Protein AF-A0AAN5CZ87-F1 (afdb_monomer)

Foldseek 3Di:
DAFCVPVPVCVVVDDCPPPDDRDDDDDPLCLFPCLVVPCVVPDDPLLQVLLVPDPHRSGSSLCCLAAQVNLQQSLLSVLLVCLCVCNFLNNDRVLSPDGPLGGSLLLQVQLVCVVVPPPLPSVSLVVSCVVSPRPPGDSVNSVVSNVSSCVSLLRSLLSVLVVVLVVLQNVVDQEEEAEDEHPCCVRRPCRVVSNVVNNVPSHDDNRYYDYDYDPPCPVVVVVVVVVVVVVVCVVVVND

Organism: NCBI:txid1317129

Structure (mmCIF, N/CA/C/O backbone):
data_AF-A0AAN5CZ87-F1
#
_entry.id   AF-A0AAN5CZ87-F1
#
loop_
_atom_site.group_PDB
_atom_site.id
_atom_site.type_symbol
_atom_site.label_atom_id
_atom_site.label_alt_id
_atom_site.label_comp_id
_atom_site.label_asym_id
_atom_site.label_entity_id
_atom_site.label_seq_id
_atom_site.pdbx_PDB_ins_code
_atom_site.Cartn_x
_atom_site.Cartn_y
_atom_site.Cartn_z
_atom_site.occupancy
_atom_site.B_iso_or_equiv
_atom_site.auth_seq_id
_atom_site.auth_comp_id
_atom_site.auth_asym_id
_atom_site.auth_atom_id
_atom_site.pdbx_PDB_model_num
ATOM 1 N N . MET A 1 1 ? 15.667 -1.808 -16.590 1.00 84.31 1 MET A N 1
ATOM 2 C CA . MET A 1 1 ? 15.541 -1.911 -18.059 1.00 84.31 1 MET A CA 1
ATOM 3 C C . MET A 1 1 ? 15.674 -3.377 -18.424 1.00 84.31 1 MET A C 1
ATOM 5 O O . MET A 1 1 ? 16.435 -4.073 -17.758 1.00 84.31 1 MET A O 1
ATOM 9 N N . GLU A 1 2 ? 14.863 -3.839 -19.368 1.00 89.69 2 GLU A N 1
ATOM 10 C CA . GLU A 1 2 ? 14.822 -5.226 -19.846 1.00 89.69 2 GLU A CA 1
ATOM 11 C C . GLU A 1 2 ? 15.595 -5.326 -21.158 1.00 89.69 2 GLU A C 1
ATOM 13 O O . GLU A 1 2 ? 15.578 -4.381 -21.946 1.00 89.69 2 GLU A O 1
ATOM 18 N N . LYS A 1 3 ? 16.246 -6.461 -21.407 1.00 89.38 3 LYS A N 1
ATOM 19 C CA . LYS A 1 3 ? 16.918 -6.677 -22.687 1.00 89.38 3 LYS A CA 1
ATOM 20 C C . LYS A 1 3 ? 15.888 -6.862 -23.796 1.00 89.38 3 LYS A C 1
ATOM 22 O O . LYS A 1 3 ? 14.968 -7.664 -23.641 1.00 89.38 3 LYS A O 1
ATOM 27 N N . ILE A 1 4 ? 16.073 -6.194 -24.931 1.00 89.69 4 ILE A N 1
ATOM 28 C CA . ILE A 1 4 ? 15.147 -6.272 -26.073 1.00 89.69 4 ILE A CA 1
ATOM 29 C C . ILE A 1 4 ? 14.977 -7.723 -26.545 1.00 89.69 4 ILE A C 1
ATOM 31 O O . ILE A 1 4 ? 13.858 -8.137 -26.831 1.00 89.69 4 ILE A O 1
ATOM 35 N N . GLU A 1 5 ? 16.041 -8.533 -26.506 1.00 88.50 5 GLU A N 1
ATOM 36 C CA . GLU A 1 5 ? 16.003 -9.969 -26.841 1.00 88.50 5 GLU A CA 1
ATOM 37 C C . GLU A 1 5 ? 15.010 -10.786 -25.983 1.00 88.50 5 GLU A C 1
ATOM 39 O O . GLU A 1 5 ? 14.570 -11.860 -26.384 1.00 88.50 5 GLU A O 1
ATOM 44 N N . ARG A 1 6 ? 14.645 -10.291 -24.792 1.00 89.25 6 ARG A N 1
ATOM 45 C CA . ARG A 1 6 ? 13.700 -10.929 -23.858 1.00 89.25 6 ARG A CA 1
ATOM 46 C C . ARG A 1 6 ? 12.282 -10.362 -23.966 1.00 89.25 6 ARG A C 1
ATOM 48 O O . ARG A 1 6 ? 11.386 -10.812 -23.247 1.00 89.25 6 ARG A O 1
ATOM 55 N N . CYS A 1 7 ? 12.066 -9.389 -24.847 1.00 89.06 7 CYS A N 1
ATOM 56 C CA . CYS A 1 7 ? 10.778 -8.756 -25.098 1.00 89.06 7 CYS A CA 1
ATOM 57 C C . CYS A 1 7 ? 10.107 -9.402 -26.316 1.00 89.06 7 CYS A C 1
ATOM 59 O O . CYS A 1 7 ? 10.180 -8.871 -27.419 1.00 89.06 7 CYS A O 1
ATOM 61 N N . SER A 1 8 ? 9.389 -10.511 -26.118 1.00 88.38 8 SER A N 1
ATOM 62 C CA . SER A 1 8 ? 8.730 -11.255 -27.212 1.00 88.38 8 SER A CA 1
ATOM 63 C C . SER A 1 8 ? 7.790 -10.407 -28.081 1.00 88.38 8 SER A C 1
ATOM 65 O O . SER A 1 8 ? 7.645 -10.656 -29.269 1.00 88.38 8 SER A O 1
ATOM 67 N N . LYS A 1 9 ? 7.184 -9.351 -27.523 1.00 86.62 9 LYS A N 1
ATOM 68 C CA . LYS A 1 9 ? 6.332 -8.409 -28.276 1.00 86.62 9 LYS A CA 1
ATOM 69 C C . LYS A 1 9 ? 7.096 -7.533 -29.281 1.00 86.62 9 LYS A C 1
ATOM 71 O O . LYS A 1 9 ? 6.457 -6.882 -30.101 1.00 86.62 9 LYS A O 1
ATOM 76 N N . LEU A 1 10 ? 8.423 -7.468 -29.182 1.00 86.56 10 LEU A N 1
ATOM 77 C CA . LEU A 1 10 ? 9.296 -6.704 -30.079 1.00 86.56 10 LEU A CA 1
ATOM 78 C C . LEU A 1 10 ? 10.021 -7.597 -31.090 1.00 86.56 10 LEU A C 1
ATOM 80 O O . LEU A 1 10 ? 10.743 -7.083 -31.947 1.00 86.56 10 LEU A O 1
ATOM 84 N N . GLU A 1 11 ? 9.828 -8.915 -31.010 1.00 85.19 11 GLU A N 1
ATOM 85 C CA . GLU A 1 11 ? 10.417 -9.864 -31.946 1.00 85.19 11 GLU A CA 1
ATOM 86 C C . GLU A 1 11 ? 9.936 -9.559 -33.373 1.00 85.19 11 GLU A C 1
ATOM 88 O O . GLU A 1 11 ? 8.738 -9.472 -33.641 1.00 85.19 11 GLU A O 1
ATOM 93 N N . GLY A 1 12 ? 10.883 -9.316 -34.284 1.00 83.25 12 GLY A N 1
ATOM 94 C CA . GLY A 1 12 ? 10.601 -8.923 -35.670 1.00 83.25 12 GLY A CA 1
ATOM 95 C C . GLY A 1 12 ? 10.137 -7.472 -35.867 1.00 83.25 12 GLY A C 1
ATOM 96 O O . GLY A 1 12 ? 9.939 -7.061 -37.009 1.00 83.25 12 GLY A O 1
ATOM 97 N N . VAL A 1 13 ? 9.981 -6.689 -34.794 1.00 85.25 13 VAL A N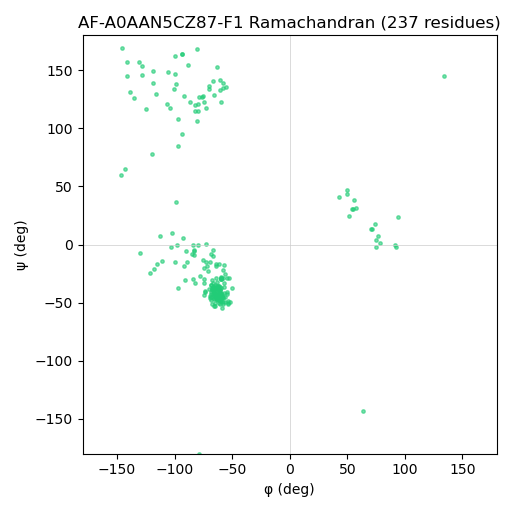 1
ATOM 98 C CA . VAL A 1 13 ? 9.615 -5.259 -34.850 1.00 85.25 13 VAL A CA 1
AT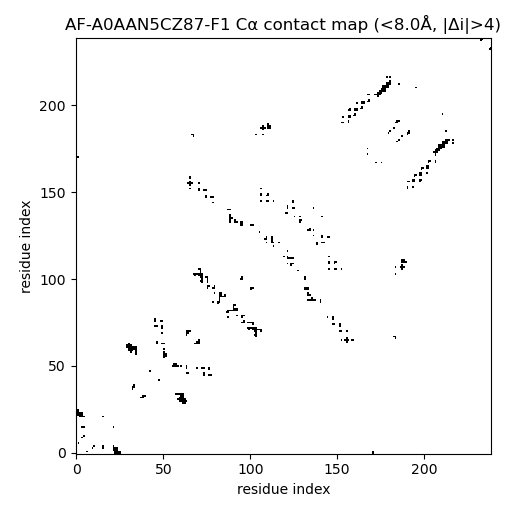OM 99 C C . VAL A 1 13 ? 10.853 -4.366 -34.761 1.00 85.25 13 VAL A C 1
ATOM 101 O O . VAL A 1 13 ? 10.912 -3.329 -35.419 1.00 85.25 13 VAL A O 1
ATOM 104 N N . VAL A 1 14 ? 11.837 -4.763 -33.951 1.00 82.75 14 VAL A N 1
ATOM 105 C CA . VAL A 1 14 ? 13.091 -4.027 -33.738 1.00 82.75 14 VAL A CA 1
ATOM 106 C C . VAL A 1 14 ? 14.259 -4.873 -34.237 1.00 82.75 14 VAL A C 1
ATOM 108 O O . VAL A 1 14 ? 14.373 -6.042 -33.868 1.00 82.75 14 VAL A O 1
ATOM 111 N N . ASP A 1 15 ? 15.133 -4.289 -35.060 1.00 81.25 15 ASP A N 1
ATOM 112 C CA . ASP A 1 15 ? 16.401 -4.923 -35.423 1.00 81.25 15 ASP A CA 1
ATOM 113 C C . ASP A 1 15 ? 17.418 -4.696 -34.303 1.00 81.25 15 ASP A C 1
ATOM 115 O O . ASP A 1 15 ? 17.939 -3.601 -34.129 1.00 81.25 15 ASP A O 1
ATOM 119 N N . ILE A 1 16 ? 17.704 -5.748 -33.539 1.00 78.81 16 ILE A N 1
ATOM 120 C CA . ILE A 1 16 ? 18.680 -5.711 -32.441 1.00 78.81 16 ILE A CA 1
ATOM 121 C C . ILE A 1 16 ? 20.128 -5.498 -32.918 1.00 78.81 16 ILE A C 1
ATOM 123 O O . ILE A 1 16 ? 21.010 -5.279 -32.091 1.00 78.81 16 ILE A O 1
ATOM 127 N N . ASN A 1 17 ? 20.390 -5.571 -34.228 1.00 79.75 17 ASN A N 1
ATOM 128 C CA . ASN A 1 17 ? 21.704 -5.331 -34.827 1.00 79.75 17 ASN A CA 1
ATOM 129 C C . ASN A 1 17 ? 21.816 -3.944 -35.485 1.00 79.75 17 ASN A C 1
ATOM 131 O O . ASN A 1 17 ? 22.810 -3.675 -36.162 1.00 79.75 17 ASN A O 1
ATOM 135 N N . ASP A 1 18 ? 20.843 -3.049 -35.277 1.00 80.50 18 ASP A N 1
ATOM 136 C CA . ASP A 1 18 ? 20.825 -1.696 -35.856 1.00 80.50 18 ASP A CA 1
ATOM 137 C C . ASP A 1 18 ? 21.844 -0.724 -35.221 1.00 80.50 18 ASP A C 1
ATOM 139 O O . ASP A 1 18 ? 21.940 0.440 -35.618 1.00 80.50 18 ASP A O 1
ATOM 143 N N . GLY A 1 19 ? 22.622 -1.195 -34.239 1.00 80.50 19 GLY A N 1
ATOM 144 C CA . GLY A 1 19 ? 23.582 -0.394 -33.476 1.00 80.50 19 GLY A CA 1
ATOM 145 C C . GLY A 1 19 ? 22.937 0.507 -32.416 1.00 80.50 19 GLY A C 1
ATOM 146 O O . GLY A 1 19 ? 23.627 1.341 -31.825 1.00 80.50 19 GLY A O 1
ATOM 147 N N . GLY A 1 20 ? 21.631 0.367 -32.181 1.00 80.75 20 GLY A N 1
ATOM 148 C CA . GLY A 1 20 ? 20.886 1.025 -31.119 1.00 80.75 20 GLY A CA 1
ATOM 149 C C . GLY A 1 20 ? 21.070 0.370 -29.742 1.00 80.75 20 GLY A C 1
ATOM 150 O O . GLY A 1 20 ? 21.816 -0.598 -29.589 1.00 80.75 20 GLY A O 1
ATOM 151 N N . PRO A 1 21 ? 20.413 0.918 -28.702 1.00 83.88 21 PRO A N 1
ATOM 152 C CA . PRO A 1 21 ? 20.428 0.333 -27.364 1.00 83.88 21 PRO A CA 1
ATOM 153 C C . PRO A 1 21 ? 19.840 -1.082 -27.356 1.00 83.88 21 PRO A C 1
ATOM 155 O O . PRO A 1 21 ? 18.822 -1.332 -27.995 1.00 83.88 21 PRO A O 1
ATOM 158 N N . ASP A 1 22 ? 20.428 -1.974 -26.565 1.00 88.56 22 ASP A N 1
ATOM 159 C CA . ASP A 1 22 ? 19.995 -3.366 -26.387 1.00 88.56 22 ASP A CA 1
ATOM 160 C C . ASP A 1 22 ? 18.985 -3.550 -25.239 1.00 88.56 22 ASP A C 1
ATOM 162 O O . ASP A 1 22 ? 18.440 -4.641 -25.045 1.00 88.56 22 ASP A O 1
ATOM 166 N N . GLU A 1 23 ? 18.704 -2.486 -24.483 1.00 90.00 23 GLU A N 1
ATOM 167 C CA . GLU A 1 23 ? 17.751 -2.468 -23.376 1.00 90.00 23 GLU A CA 1
ATOM 168 C C . GLU A 1 23 ? 16.595 -1.483 -23.615 1.00 90.00 23 GLU A C 1
ATOM 170 O O . GLU A 1 23 ? 16.748 -0.423 -24.223 1.00 90.00 23 GLU A O 1
ATOM 175 N N . MET A 1 24 ? 15.427 -1.810 -23.060 1.00 89.38 24 MET A N 1
ATOM 176 C CA . MET A 1 24 ? 14.221 -0.989 -23.109 1.00 89.38 24 MET A CA 1
ATOM 177 C C . MET A 1 24 ? 13.622 -0.783 -21.710 1.00 89.38 24 MET A C 1
ATOM 179 O O . MET A 1 24 ? 13.674 -1.651 -20.830 1.00 89.38 24 MET A O 1
ATOM 183 N N . ILE A 1 25 ? 13.038 0.397 -21.490 1.00 91.31 25 ILE A N 1
ATOM 184 C CA . ILE A 1 25 ? 12.204 0.669 -20.316 1.00 91.31 25 ILE A CA 1
ATOM 185 C C . ILE A 1 25 ? 10.846 0.002 -20.532 1.00 91.31 25 ILE A C 1
ATOM 187 O O . ILE A 1 25 ? 10.184 0.249 -21.536 1.00 91.31 25 ILE A O 1
ATOM 1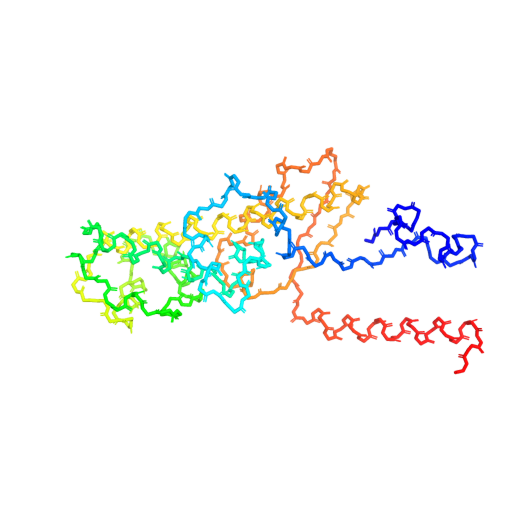91 N N . ILE A 1 26 ? 10.424 -0.816 -19.570 1.00 92.38 26 ILE A N 1
ATOM 192 C CA . ILE A 1 26 ? 9.119 -1.472 -19.584 1.00 92.38 26 ILE A CA 1
ATOM 193 C C . ILE A 1 26 ? 8.234 -0.793 -18.551 1.00 92.38 26 ILE A C 1
ATOM 195 O O . ILE A 1 26 ? 8.560 -0.788 -17.365 1.00 92.38 26 ILE A O 1
ATOM 199 N N . ASN A 1 27 ? 7.110 -0.248 -19.009 1.00 93.94 27 ASN A N 1
ATOM 200 C CA . ASN A 1 27 ? 6.001 0.060 -18.125 1.00 93.94 27 ASN A CA 1
ATOM 201 C C . ASN A 1 27 ? 5.231 -1.238 -17.871 1.00 93.94 27 ASN A C 1
ATOM 203 O O . ASN A 1 27 ? 4.705 -1.841 -18.807 1.00 93.94 27 ASN A O 1
ATOM 207 N N . THR A 1 28 ? 5.235 -1.701 -16.625 1.00 95.31 28 THR A N 1
ATOM 208 C CA . THR A 1 28 ? 4.637 -2.986 -16.262 1.00 95.31 28 THR A CA 1
ATOM 209 C C . THR A 1 28 ? 3.122 -2.917 -16.155 1.00 95.31 28 THR A C 1
ATOM 211 O O . THR A 1 28 ? 2.489 -3.954 -16.329 1.00 95.31 28 THR A O 1
ATOM 214 N N . GLU A 1 29 ? 2.553 -1.743 -15.845 1.00 96.38 29 GLU A N 1
ATOM 215 C CA . GLU A 1 29 ? 1.137 -1.587 -15.472 1.00 96.38 29 GLU A CA 1
ATOM 216 C C . GLU A 1 29 ? 0.671 -2.694 -14.504 1.00 96.38 29 GLU A C 1
ATOM 218 O O . GLU A 1 29 ? -0.416 -3.260 -14.617 1.00 96.38 29 GLU A O 1
ATOM 223 N N . TRP A 1 30 ? 1.534 -3.045 -13.540 1.00 97.25 30 TRP A N 1
ATOM 224 C CA . TRP A 1 30 ? 1.364 -4.235 -12.695 1.00 97.25 30 TRP A CA 1
ATOM 225 C C . TRP A 1 30 ? 0.156 -4.179 -11.750 1.00 97.25 30 TRP A C 1
ATOM 227 O O . TRP A 1 30 ? -0.142 -5.167 -11.086 1.00 97.25 30 TRP A O 1
ATOM 237 N N . GLY A 1 31 ? -0.556 -3.049 -11.699 1.00 97.75 31 GLY A N 1
ATOM 238 C CA . GLY A 1 31 ? -1.782 -2.899 -10.925 1.00 97.75 31 GLY A CA 1
ATOM 239 C C . GLY A 1 31 ? -2.866 -3.883 -11.364 1.00 97.75 31 GLY A C 1
ATOM 240 O O . GLY A 1 31 ? -3.640 -4.332 -10.524 1.00 97.75 31 GLY A O 1
ATOM 241 N N . ALA A 1 32 ? -2.862 -4.280 -12.642 1.00 97.88 32 ALA A N 1
ATOM 242 C CA . ALA A 1 32 ? -3.760 -5.279 -13.224 1.00 97.88 32 ALA A CA 1
ATOM 243 C C . ALA A 1 32 ? -3.355 -6.739 -12.939 1.00 97.88 32 ALA A C 1
ATOM 245 O O . ALA A 1 32 ? -4.009 -7.667 -13.419 1.00 97.88 32 ALA A O 1
ATOM 246 N N . PHE A 1 33 ? -2.256 -6.984 -12.215 1.00 97.94 33 PHE A N 1
ATOM 247 C CA . PHE A 1 33 ? -1.884 -8.348 -11.847 1.00 97.94 33 PHE A CA 1
ATOM 248 C C . PHE A 1 33 ? -3.027 -9.010 -11.062 1.00 97.94 33 PHE A C 1
ATOM 250 O O . PHE A 1 33 ? -3.623 -8.385 -10.189 1.00 97.94 33 PHE A O 1
ATOM 257 N N . GLY A 1 34 ? -3.346 -10.259 -11.416 1.00 97.25 34 GLY A N 1
ATOM 258 C CA . GLY A 1 34 ? -4.430 -11.066 -10.855 1.00 97.25 34 GLY A CA 1
ATOM 259 C C . GLY A 1 34 ? -5.843 -10.756 -11.348 1.00 97.25 34 GLY A C 1
ATOM 260 O O . GLY A 1 34 ? -6.753 -11.469 -10.936 1.00 97.25 34 GLY A O 1
ATOM 261 N N . ASP A 1 35 ? -6.040 -9.799 -12.267 1.00 97.94 35 ASP A N 1
ATOM 262 C CA . ASP A 1 35 ? -7.318 -9.593 -12.983 1.00 97.94 35 ASP A CA 1
ATOM 263 C C . ASP A 1 35 ? -7.792 -10.855 -13.746 1.00 97.94 35 ASP A C 1
ATOM 265 O O . ASP A 1 35 ? -8.955 -10.963 -14.131 1.00 97.94 35 ASP A O 1
ATOM 269 N N . ASP A 1 36 ? -6.887 -11.805 -13.987 1.00 97.44 36 ASP A N 1
ATOM 270 C CA . ASP A 1 36 ? -7.114 -13.111 -14.614 1.00 97.44 36 ASP A CA 1
ATOM 271 C C . ASP A 1 36 ? -7.391 -14.250 -13.610 1.00 97.44 36 ASP A C 1
ATOM 273 O O . ASP A 1 36 ? -7.482 -15.412 -14.008 1.00 97.44 36 ASP A O 1
ATOM 277 N N . GLY A 1 37 ? -7.514 -13.930 -12.319 1.00 96.94 37 GLY A N 1
ATOM 278 C CA . GLY A 1 37 ? -7.746 -14.885 -11.234 1.00 96.94 37 GLY A CA 1
ATOM 279 C C . GLY A 1 37 ? -6.472 -15.418 -10.570 1.00 96.94 37 GLY A C 1
ATOM 280 O O . GLY A 1 37 ? -6.551 -16.187 -9.611 1.00 96.94 37 GLY A O 1
ATOM 281 N N . ALA A 1 38 ? -5.274 -14.996 -11.004 1.00 96.06 38 ALA A N 1
ATOM 282 C CA . ALA A 1 38 ? -4.010 -15.491 -10.441 1.00 96.06 38 ALA A CA 1
ATOM 283 C C . ALA A 1 38 ? -3.824 -15.200 -8.934 1.00 96.06 38 ALA A C 1
ATOM 285 O O . ALA A 1 38 ? -2.971 -15.813 -8.292 1.00 96.06 38 ALA A O 1
ATOM 286 N N . MET A 1 39 ? -4.608 -14.277 -8.365 1.00 95.31 39 MET A N 1
ATOM 287 C CA . MET A 1 39 ? -4.554 -13.892 -6.949 1.00 95.31 39 MET A CA 1
ATOM 288 C C . MET A 1 39 ? -5.800 -14.278 -6.143 1.00 95.31 39 MET A C 1
ATOM 290 O O . MET A 1 39 ? -5.898 -13.903 -4.974 1.00 95.31 39 MET A O 1
ATOM 294 N N . ASP A 1 40 ? -6.742 -15.032 -6.710 1.00 95.44 40 ASP A N 1
ATOM 295 C CA . ASP A 1 40 ? -8.009 -15.342 -6.027 1.00 95.44 40 ASP A CA 1
ATOM 296 C C . ASP A 1 40 ? -7.802 -16.086 -4.699 1.00 95.44 40 ASP A C 1
ATOM 298 O O . ASP A 1 40 ? -8.569 -15.914 -3.759 1.00 95.44 40 ASP A O 1
ATOM 302 N N . SER A 1 41 ? -6.719 -16.858 -4.574 1.00 96.19 41 SER A N 1
ATOM 303 C CA . SER A 1 41 ? -6.388 -17.595 -3.348 1.00 96.19 41 SER A CA 1
ATOM 304 C C . SER A 1 41 ? -5.906 -16.724 -2.183 1.00 96.19 41 SER A C 1
ATOM 306 O O . SER A 1 41 ? -5.906 -17.195 -1.046 1.00 96.19 41 SER A O 1
ATOM 308 N N . ILE A 1 42 ? -5.468 -15.488 -2.446 1.00 95.88 42 ILE A N 1
ATOM 309 C CA . ILE A 1 42 ? -4.945 -14.565 -1.425 1.00 95.88 42 ILE A CA 1
ATOM 310 C C . ILE A 1 42 ? -5.867 -13.370 -1.173 1.00 95.88 42 ILE A C 1
ATOM 312 O O . ILE A 1 42 ? -5.687 -12.665 -0.178 1.00 95.88 42 ILE A O 1
ATOM 316 N N . ARG A 1 43 ? -6.841 -13.134 -2.058 1.00 97.31 43 ARG A N 1
ATOM 317 C CA . ARG A 1 43 ? -7.859 -12.102 -1.867 1.00 97.31 43 ARG A CA 1
ATOM 318 C C . ARG A 1 43 ? -8.801 -12.513 -0.748 1.00 97.31 43 ARG A C 1
ATOM 320 O O . ARG A 1 43 ? -9.239 -13.657 -0.653 1.00 97.31 43 ARG A O 1
ATOM 327 N N . THR A 1 44 ? -9.117 -11.559 0.112 1.00 98.19 44 THR A N 1
ATOM 328 C CA . THR A 1 44 ? -10.109 -11.746 1.164 1.00 98.19 44 THR A CA 1
ATOM 329 C C . THR A 1 44 ? -11.476 -11.267 0.691 1.00 98.19 44 THR A C 1
ATOM 331 O O . THR A 1 44 ? -11.589 -10.461 -0.233 1.00 98.19 44 THR A O 1
ATOM 334 N N . ARG A 1 45 ? -12.529 -11.668 1.409 1.00 98.06 45 ARG A N 1
ATOM 335 C CA . ARG A 1 45 ? -13.880 -11.116 1.220 1.00 98.06 45 ARG A CA 1
ATOM 336 C C . ARG A 1 45 ? -13.929 -9.583 1.295 1.00 98.06 45 ARG A C 1
ATOM 338 O O . ARG A 1 45 ? -14.783 -8.974 0.667 1.00 98.06 45 ARG A O 1
ATOM 345 N N . PHE A 1 46 ? -13.017 -8.966 2.051 1.00 98.50 46 PHE A N 1
ATOM 346 C CA . PHE A 1 46 ? -12.934 -7.513 2.184 1.00 98.50 46 PHE A CA 1
ATOM 347 C C . PHE A 1 46 ? -12.362 -6.878 0.912 1.00 98.50 46 PHE A C 1
ATOM 349 O O . PHE A 1 46 ? -12.882 -5.875 0.437 1.00 98.50 46 PHE A O 1
ATOM 356 N N . ASP A 1 47 ? -11.357 -7.510 0.297 1.00 98.50 47 ASP A N 1
ATOM 357 C CA . ASP A 1 47 ? -10.816 -7.075 -0.996 1.00 98.50 47 ASP A CA 1
ATOM 358 C C . ASP A 1 47 ? -11.851 -7.221 -2.121 1.00 98.50 47 ASP A C 1
ATOM 360 O O . ASP A 1 47 ? -11.920 -6.392 -3.025 1.00 98.50 47 ASP A O 1
ATOM 364 N N . GLU A 1 48 ? -12.669 -8.275 -2.081 1.00 98.19 48 GLU A N 1
ATOM 365 C CA . GLU A 1 48 ? -13.788 -8.472 -3.011 1.00 98.19 48 GLU A CA 1
ATOM 366 C C . GLU A 1 48 ? -14.895 -7.427 -2.841 1.00 98.19 48 GLU A C 1
ATOM 368 O O . GLU A 1 48 ? -15.516 -7.013 -3.821 1.00 98.19 48 GLU A O 1
ATOM 373 N N . GLU A 1 49 ? -15.172 -7.009 -1.607 1.00 98.31 49 GLU A N 1
ATOM 374 C CA . GLU A 1 49 ? -16.163 -5.975 -1.318 1.00 98.31 49 GLU A CA 1
ATOM 375 C C . GLU A 1 49 ? -15.702 -4.604 -1.824 1.00 98.31 49 GLU A C 1
ATOM 377 O O . GLU A 1 49 ? -16.440 -3.952 -2.567 1.00 98.31 49 GLU A O 1
ATOM 382 N N . VAL A 1 50 ? -14.452 -4.223 -1.533 1.00 98.44 50 VAL A N 1
ATOM 383 C CA . VAL A 1 50 ? -13.845 -2.985 -2.049 1.00 98.44 50 VAL A CA 1
ATOM 384 C C . VAL A 1 50 ? -13.788 -2.985 -3.577 1.00 98.44 50 VAL A C 1
ATOM 386 O O . VAL A 1 50 ? -14.120 -1.984 -4.210 1.00 98.44 50 VAL A O 1
ATOM 389 N N . ASP A 1 51 ? -13.416 -4.108 -4.194 1.00 98.56 51 ASP A N 1
ATOM 390 C CA . ASP A 1 51 ? -13.388 -4.251 -5.652 1.00 98.56 51 ASP A CA 1
ATOM 391 C C . ASP A 1 51 ? -14.776 -4.065 -6.282 1.00 98.56 51 ASP A C 1
ATOM 393 O O . ASP A 1 51 ? -14.921 -3.321 -7.252 1.00 98.56 51 ASP A O 1
ATOM 397 N N . ARG A 1 52 ? -15.811 -4.679 -5.702 1.00 97.94 52 ARG A N 1
ATOM 398 C CA . ARG A 1 52 ? -17.196 -4.581 -6.186 1.00 97.94 52 ARG A CA 1
ATOM 399 C C . ARG A 1 52 ? -17.764 -3.167 -6.079 1.00 97.94 52 ARG A C 1
ATOM 401 O O . ARG A 1 52 ? -18.566 -2.781 -6.925 1.00 97.94 52 ARG A O 1
ATOM 408 N N . GLY A 1 53 ? -17.370 -2.429 -5.042 1.00 95.44 53 GLY A N 1
ATOM 409 C CA . GLY A 1 53 ? -17.764 -1.038 -4.820 1.00 95.44 53 GLY A CA 1
ATOM 410 C C . GLY A 1 53 ? -16.928 -0.007 -5.587 1.00 95.44 53 GLY A C 1
ATOM 411 O O . GLY A 1 53 ? -17.247 1.180 -5.533 1.00 95.44 53 GLY A O 1
ATOM 412 N N . SER A 1 54 ? -15.864 -0.418 -6.289 1.00 96.69 54 SER A N 1
ATOM 413 C CA . SER A 1 54 ? -14.970 0.516 -6.977 1.00 96.69 54 SER A CA 1
ATOM 414 C C . SER A 1 54 ? -15.519 0.985 -8.331 1.00 96.69 54 SER A C 1
ATOM 416 O O . SER A 1 54 ? -16.448 0.417 -8.901 1.00 96.69 54 SER A O 1
ATOM 418 N N . ILE A 1 55 ? -14.880 2.010 -8.903 1.00 95.62 55 ILE A N 1
ATOM 419 C CA . ILE A 1 55 ? -15.187 2.531 -10.249 1.00 95.62 55 ILE A CA 1
ATOM 420 C C . ILE A 1 55 ? -14.927 1.526 -11.386 1.00 95.62 55 ILE A C 1
ATOM 422 O O . ILE A 1 55 ? -15.366 1.729 -12.515 1.00 95.62 55 ILE A O 1
ATOM 426 N N . ASN A 1 56 ? -14.166 0.471 -11.108 1.00 96.06 56 ASN A N 1
ATOM 427 C CA . ASN A 1 56 ? -13.652 -0.490 -12.077 1.00 96.06 56 ASN A CA 1
ATOM 428 C C . ASN A 1 56 ? -13.634 -1.919 -11.492 1.00 96.06 56 ASN A C 1
ATOM 430 O O . ASN A 1 56 ? -12.551 -2.481 -11.302 1.00 96.06 56 ASN A O 1
ATOM 434 N N . PRO A 1 57 ? -14.799 -2.522 -11.185 1.00 97.88 57 PRO A N 1
ATOM 435 C CA . PRO A 1 57 ? -14.853 -3.861 -10.599 1.00 97.88 57 PRO A CA 1
ATOM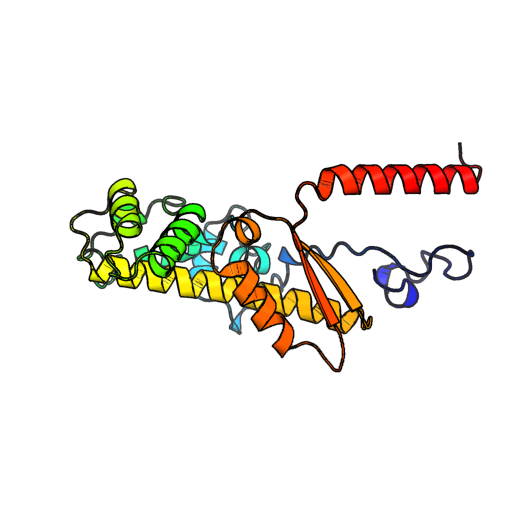 436 C C . PRO A 1 57 ? -14.174 -4.922 -11.477 1.00 97.88 57 PRO A C 1
ATOM 438 O O . PRO A 1 57 ? -14.321 -4.910 -12.703 1.00 97.88 57 PRO A O 1
ATOM 441 N N . GLY A 1 58 ? -13.427 -5.837 -10.855 1.00 97.94 58 GLY A N 1
ATOM 442 C CA . GLY A 1 58 ? -12.674 -6.894 -11.540 1.00 97.94 58 GLY A CA 1
ATOM 443 C C . GLY A 1 58 ? -11.440 -6.399 -12.303 1.00 97.94 58 GLY A C 1
ATOM 444 O O . GLY A 1 58 ? -10.915 -7.123 -13.150 1.00 97.94 58 GLY A O 1
ATOM 445 N N . LYS A 1 59 ? -11.011 -5.156 -12.056 1.00 98.31 59 LYS A N 1
ATOM 446 C CA . LYS A 1 59 ? -9.821 -4.542 -12.657 1.00 98.31 59 LYS A CA 1
ATOM 447 C C . LYS A 1 59 ? -8.901 -3.948 -11.611 1.00 98.31 59 LYS A C 1
ATOM 449 O O . LYS A 1 59 ? -9.372 -3.496 -10.569 1.00 98.31 59 LYS A O 1
ATOM 454 N N . GLN A 1 60 ? -7.616 -3.863 -11.944 1.00 98.06 60 GLN A N 1
ATOM 455 C CA . GLN A 1 60 ? -6.582 -3.297 -11.075 1.00 98.06 60 GLN A CA 1
ATOM 456 C C . GLN A 1 60 ? -6.536 -3.991 -9.700 1.00 98.06 60 GLN A C 1
ATOM 458 O O . GLN A 1 60 ? -6.381 -3.337 -8.665 1.00 98.06 60 GLN A O 1
ATOM 463 N N . LEU A 1 61 ? -6.733 -5.313 -9.664 1.00 98.38 61 LEU A N 1
ATOM 464 C CA . LEU A 1 61 ? -6.911 -6.042 -8.406 1.00 98.38 61 LEU A CA 1
ATOM 465 C C . LEU A 1 61 ? -5.685 -5.963 -7.490 1.00 98.38 61 LEU A C 1
ATOM 467 O O . LEU A 1 61 ? -5.835 -5.863 -6.272 1.00 98.38 61 LEU A O 1
ATOM 471 N N . PHE A 1 62 ? -4.476 -5.958 -8.053 1.00 98.44 62 PHE A N 1
ATOM 472 C CA . PHE A 1 62 ? -3.254 -5.795 -7.270 1.00 98.44 62 PHE A CA 1
ATOM 473 C C . PHE A 1 62 ? -3.132 -4.382 -6.708 1.00 98.44 62 PHE A C 1
ATOM 475 O O . PHE A 1 62 ? -2.863 -4.217 -5.519 1.00 98.44 62 PHE A O 1
ATOM 482 N N . GLU A 1 63 ? -3.411 -3.366 -7.528 1.00 98.50 63 GLU A N 1
ATOM 483 C CA . GLU A 1 63 ? -3.408 -1.963 -7.098 1.00 98.50 63 GLU A CA 1
ATOM 484 C C . GLU A 1 63 ? -4.366 -1.726 -5.927 1.00 98.50 63 GLU A C 1
ATOM 486 O O . GLU A 1 63 ? -4.001 -1.056 -4.959 1.00 98.50 63 GLU A O 1
ATOM 491 N N . LYS A 1 64 ? -5.560 -2.329 -5.976 1.00 98.50 64 LYS A N 1
ATOM 492 C CA . LYS A 1 64 ? -6.565 -2.229 -4.911 1.00 98.50 64 LYS A CA 1
ATOM 493 C C . LYS A 1 64 ? -6.082 -2.757 -3.569 1.00 98.50 64 LYS A C 1
ATOM 495 O O . LYS A 1 64 ? -6.517 -2.267 -2.536 1.00 98.50 64 LYS A O 1
ATOM 500 N N . MET A 1 65 ? -5.154 -3.707 -3.563 1.00 98.12 65 MET A N 1
ATOM 501 C CA . MET A 1 65 ? -4.630 -4.272 -2.322 1.00 98.12 65 MET A CA 1
ATOM 502 C C . MET A 1 65 ? -3.422 -3.525 -1.750 1.00 98.12 65 MET A C 1
ATOM 504 O O . MET A 1 65 ? -3.093 -3.766 -0.585 1.00 98.12 65 MET A O 1
ATOM 508 N N . ILE A 1 66 ? -2.771 -2.652 -2.531 1.00 98.00 66 ILE A N 1
ATOM 509 C CA . ILE A 1 66 ? -1.502 -2.011 -2.142 1.00 98.00 66 ILE A CA 1
ATOM 510 C C . ILE A 1 66 ? -1.537 -0.480 -2.114 1.00 98.00 66 ILE A C 1
ATOM 512 O O . ILE A 1 66 ? -0.706 0.133 -1.443 1.00 98.00 66 ILE A O 1
ATOM 516 N N . SER A 1 67 ? -2.438 0.158 -2.864 1.00 97.12 67 SER A N 1
ATOM 517 C CA . SER A 1 67 ? -2.362 1.600 -3.098 1.00 97.12 67 SER A CA 1
ATOM 518 C C . SER A 1 67 ? -3.095 2.414 -2.032 1.00 97.12 67 SER A C 1
ATOM 520 O O . SER A 1 67 ? -4.071 1.981 -1.413 1.00 97.12 67 SER A O 1
ATOM 522 N N . GLY A 1 68 ? -2.654 3.662 -1.863 1.00 95.88 68 GLY A N 1
ATOM 523 C CA . GLY A 1 68 ? -3.270 4.597 -0.924 1.00 95.88 68 GLY A CA 1
ATOM 524 C C . GLY A 1 68 ? -4.680 5.049 -1.307 1.00 95.88 68 GLY A C 1
ATOM 525 O O . GLY A 1 68 ? -5.326 5.703 -0.497 1.00 95.88 68 GLY A O 1
ATOM 526 N N . MET A 1 69 ? -5.176 4.715 -2.501 1.00 95.94 69 MET A N 1
ATOM 527 C CA . MET A 1 69 ? -6.571 4.981 -2.867 1.00 95.94 69 MET A CA 1
ATOM 528 C C . MET A 1 69 ? -7.539 4.012 -2.172 1.00 95.94 69 MET A C 1
ATOM 530 O O . MET A 1 69 ? -8.672 4.391 -1.896 1.00 95.94 69 MET A O 1
ATOM 534 N N . TYR A 1 70 ? -7.093 2.788 -1.871 1.00 98.19 70 TYR A N 1
ATOM 535 C CA . TYR A 1 70 ? -7.969 1.703 -1.416 1.00 98.19 70 TYR A CA 1
ATOM 536 C C . TYR A 1 70 ? -7.642 1.194 -0.010 1.00 98.19 70 TYR A C 1
ATOM 538 O O . TYR A 1 70 ? -8.511 0.623 0.639 1.00 98.19 70 TYR A O 1
ATOM 546 N N . MET A 1 71 ? -6.422 1.422 0.491 1.00 98.44 71 MET A N 1
ATOM 547 C CA . MET A 1 71 ? -5.986 0.953 1.814 1.00 98.44 71 MET A CA 1
ATOM 548 C C . MET A 1 71 ? -6.959 1.344 2.937 1.00 98.44 71 MET A C 1
ATOM 550 O O . MET A 1 71 ? -7.385 0.484 3.705 1.00 98.44 71 MET A O 1
ATOM 554 N N . GLY A 1 72 ? -7.347 2.620 3.000 1.00 98.38 72 GLY A N 1
ATOM 555 C CA . GLY A 1 72 ? -8.321 3.095 3.980 1.00 98.38 72 GLY A CA 1
ATOM 556 C C . GLY A 1 72 ? -9.711 2.464 3.826 1.00 98.38 72 GLY A C 1
ATOM 557 O O . GLY A 1 72 ? -10.334 2.101 4.819 1.00 98.38 72 GLY A O 1
ATOM 558 N N . GLU A 1 73 ? -10.162 2.222 2.593 1.00 98.56 73 GLU A N 1
ATOM 559 C CA . GLU A 1 73 ? -11.460 1.586 2.330 1.00 98.56 73 GLU A CA 1
ATOM 560 C C . GLU A 1 73 ? -11.475 0.108 2.756 1.00 98.56 73 GLU A C 1
ATOM 562 O O . GLU A 1 73 ? -12.471 -0.374 3.290 1.00 98.56 73 GLU A O 1
ATOM 567 N N . ILE A 1 74 ? -10.353 -0.605 2.610 1.00 98.81 74 ILE A N 1
ATOM 568 C CA . ILE A 1 74 ? -10.214 -1.982 3.111 1.00 98.81 74 ILE A CA 1
ATOM 569 C C . ILE A 1 74 ? -10.308 -2.005 4.637 1.00 98.81 74 ILE A C 1
ATOM 571 O O . ILE A 1 74 ? -11.031 -2.834 5.191 1.00 98.81 74 ILE A O 1
ATOM 575 N N . VAL A 1 75 ? -9.615 -1.083 5.317 1.00 98.81 75 VAL A N 1
ATOM 576 C CA . VAL A 1 75 ? -9.732 -0.926 6.774 1.00 98.81 75 VAL A CA 1
ATOM 577 C C . VAL A 1 75 ? -11.185 -0.640 7.151 1.00 98.81 75 VAL A C 1
ATOM 579 O O . VAL A 1 75 ? -11.740 -1.351 7.986 1.00 98.81 75 VAL A O 1
ATOM 582 N N . ARG A 1 76 ? -11.834 0.323 6.487 1.00 98.69 76 ARG A N 1
ATOM 583 C CA . ARG A 1 76 ? -13.229 0.703 6.740 1.00 98.69 76 ARG A CA 1
ATOM 584 C C . ARG A 1 76 ? -14.179 -0.492 6.674 1.00 98.69 76 ARG A C 1
ATOM 586 O O . ARG A 1 76 ? -14.943 -0.703 7.611 1.00 98.69 76 ARG A O 1
ATOM 593 N N . VAL A 1 77 ? -14.109 -1.289 5.607 1.00 98.62 77 VAL A N 1
ATOM 594 C CA . VAL A 1 77 ? -14.972 -2.468 5.419 1.00 98.62 77 VAL A CA 1
ATOM 595 C C . VAL A 1 77 ? -14.733 -3.512 6.519 1.00 98.62 77 VAL A C 1
ATOM 597 O O . VAL A 1 77 ? -15.684 -4.118 7.019 1.00 98.62 77 VAL A O 1
ATOM 600 N N . VAL A 1 78 ? -13.481 -3.716 6.947 1.00 98.81 78 VAL A N 1
ATOM 601 C CA . VAL A 1 78 ? -13.175 -4.617 8.073 1.00 98.81 78 VAL A CA 1
ATOM 602 C C . VAL A 1 78 ? -13.809 -4.096 9.366 1.00 98.81 78 VAL A C 1
ATOM 604 O O . VAL A 1 78 ? -14.463 -4.866 10.071 1.00 98.81 78 VAL A O 1
ATOM 607 N N . LEU A 1 79 ? -13.656 -2.803 9.664 1.00 98.62 79 LEU A N 1
ATOM 608 C CA . LEU A 1 79 ? -14.213 -2.180 10.868 1.00 98.62 79 LEU A CA 1
ATOM 609 C C . LEU A 1 79 ? -15.745 -2.199 10.866 1.00 98.62 79 LEU A C 1
ATOM 611 O O . LEU A 1 79 ? -16.343 -2.588 11.866 1.00 98.62 79 LEU A O 1
ATOM 615 N N . GLU A 1 80 ? -16.379 -1.864 9.739 1.00 98.44 80 GLU A N 1
ATOM 616 C CA . GLU A 1 80 ? -17.831 -1.956 9.566 1.00 98.44 80 GLU A CA 1
ATOM 617 C C . GLU A 1 80 ? -18.318 -3.379 9.844 1.00 98.44 80 GLU A C 1
ATOM 619 O O . GLU A 1 80 ? -19.298 -3.579 10.564 1.00 98.44 80 GLU A O 1
ATOM 624 N N . ARG A 1 81 ? -17.622 -4.390 9.310 1.00 98.31 81 ARG A N 1
ATOM 625 C CA . ARG A 1 81 ? -18.001 -5.784 9.531 1.00 98.31 81 ARG A CA 1
ATOM 626 C C . ARG A 1 81 ? -17.912 -6.173 11.005 1.00 98.31 81 ARG A C 1
ATOM 628 O O . ARG A 1 81 ? -18.830 -6.822 11.500 1.00 98.31 81 ARG A O 1
ATOM 635 N N . LEU A 1 82 ? -16.832 -5.795 11.685 1.00 98.31 82 LEU A N 1
ATOM 636 C CA . LEU A 1 82 ? -16.643 -6.079 13.110 1.00 98.31 82 LEU A CA 1
ATOM 637 C C . LEU A 1 82 ? -17.691 -5.359 13.969 1.00 98.31 82 LEU A C 1
ATOM 639 O O . LEU A 1 82 ? -18.245 -5.964 14.886 1.00 98.31 82 LEU A O 1
ATOM 643 N N . ALA A 1 83 ? -18.021 -4.111 13.633 1.00 97.88 83 ALA A N 1
ATOM 644 C CA . ALA A 1 83 ? -19.079 -3.356 14.291 1.00 97.88 83 ALA A CA 1
ATOM 645 C C . ALA A 1 83 ? -20.452 -4.016 14.090 1.00 97.88 83 ALA A C 1
ATOM 647 O O . ALA A 1 83 ? -21.141 -4.303 15.061 1.00 97.88 83 ALA A O 1
ATOM 648 N N . ARG A 1 84 ? -20.817 -4.408 12.862 1.00 97.56 84 ARG A N 1
ATOM 649 C CA . ARG A 1 84 ? -22.070 -5.146 12.588 1.00 97.56 84 ARG A CA 1
ATOM 650 C C . ARG A 1 84 ? -22.185 -6.471 13.348 1.00 97.56 84 ARG A C 1
ATOM 652 O O . ARG A 1 84 ? -23.295 -6.927 13.613 1.00 97.56 84 ARG A O 1
ATOM 659 N N . GLU A 1 85 ? -21.061 -7.112 13.658 1.00 97.69 85 GLU A N 1
ATOM 660 C CA . GLU A 1 85 ? -21.006 -8.341 14.461 1.00 97.69 85 GLU A CA 1
ATOM 661 C C . GLU A 1 85 ? -21.014 -8.076 15.981 1.00 97.69 85 GLU A C 1
ATOM 663 O O . GLU A 1 85 ? -21.000 -9.025 16.764 1.00 97.69 85 GLU A O 1
ATOM 668 N N . GLY A 1 86 ? -21.062 -6.811 16.412 1.00 96.69 86 GLY A N 1
ATOM 669 C CA . GLY A 1 86 ? -21.042 -6.411 17.821 1.00 96.69 86 GLY A CA 1
ATOM 670 C C . GLY A 1 86 ? -19.669 -6.550 18.484 1.00 96.69 86 GLY A C 1
ATOM 671 O O . GLY A 1 86 ? -19.586 -6.597 19.709 1.00 96.69 86 GLY A O 1
ATOM 672 N N . LEU A 1 87 ? -18.597 -6.658 17.690 1.00 97.25 87 LEU A N 1
ATOM 673 C CA . LEU A 1 87 ? -17.222 -6.836 18.170 1.00 97.25 87 LEU A CA 1
ATOM 674 C C . LEU A 1 87 ? -16.473 -5.510 18.351 1.00 97.25 87 LEU A C 1
ATOM 676 O O . LEU A 1 87 ? -15.464 -5.485 19.051 1.00 97.25 87 LEU A O 1
ATOM 680 N N . LEU A 1 88 ? -16.957 -4.438 17.719 1.00 96.81 88 LEU A N 1
ATOM 681 C CA . LEU A 1 88 ? -16.471 -3.068 17.882 1.00 96.81 88 LEU A CA 1
ATOM 682 C C . LEU A 1 88 ? -17.639 -2.113 18.119 1.00 96.81 88 LEU A C 1
ATOM 684 O O . LEU A 1 88 ? -18.770 -2.400 17.716 1.00 96.81 88 LEU A O 1
ATOM 688 N N . PHE A 1 89 ? -17.335 -0.974 18.740 1.00 96.81 89 PHE A N 1
ATOM 689 C CA . PHE A 1 89 ? -18.217 0.199 18.829 1.00 96.81 89 PHE A CA 1
ATOM 690 C C . PHE A 1 89 ? -19.607 -0.117 19.407 1.00 96.81 89 PHE A C 1
ATOM 692 O O . PHE A 1 89 ? -20.608 0.469 19.013 1.00 96.81 89 PHE A O 1
ATOM 699 N N . ASN A 1 90 ? -19.695 -1.110 20.300 1.00 95.19 90 ASN A N 1
ATOM 700 C CA . ASN A 1 90 ? -20.957 -1.614 20.864 1.00 95.19 90 ASN A CA 1
ATOM 701 C C . ASN A 1 90 ? -22.030 -1.990 19.822 1.00 95.19 90 ASN A C 1
ATOM 703 O O . ASN A 1 90 ? -23.219 -2.026 20.141 1.00 95.19 90 ASN A O 1
ATOM 707 N N . GLY A 1 91 ? -21.626 -2.310 18.592 1.00 95.56 91 GLY A N 1
ATOM 708 C CA . GLY A 1 91 ? -22.554 -2.629 17.514 1.00 95.56 91 GLY A CA 1
ATOM 709 C C . GLY A 1 91 ? -22.970 -1.450 16.635 1.00 95.56 91 GLY A C 1
ATOM 710 O O . GLY A 1 91 ? -23.718 -1.675 15.688 1.00 95.56 91 GLY A O 1
ATOM 711 N N . GLU A 1 92 ? -22.519 -0.225 16.911 1.00 95.50 92 GLU A N 1
ATOM 712 C CA . GLU A 1 92 ? -22.812 0.960 16.097 1.00 95.50 92 GLU A CA 1
ATOM 713 C C . GLU A 1 92 ? -21.903 0.983 14.860 1.00 95.50 92 GLU A C 1
ATOM 715 O O . GLU A 1 92 ? -20.675 0.976 14.964 1.00 95.50 92 GLU A O 1
ATOM 720 N N . TYR A 1 93 ? -22.494 0.974 13.664 1.00 96.38 93 TYR A N 1
ATOM 721 C CA . TYR A 1 93 ? -21.746 0.812 12.408 1.00 96.38 93 TYR A CA 1
ATOM 722 C C . TYR A 1 93 ? -22.100 1.865 11.351 1.00 96.38 93 TYR A C 1
ATOM 724 O O . TYR A 1 93 ? -21.451 1.938 10.307 1.00 96.38 93 TYR A O 1
ATOM 732 N N . GLU A 1 94 ? -23.115 2.689 11.590 1.00 97.31 94 GLU A N 1
ATOM 733 C CA . GLU A 1 94 ? -23.684 3.626 10.627 1.00 97.31 94 GLU A CA 1
ATOM 734 C C . GLU A 1 94 ? -22.653 4.660 10.160 1.00 97.31 94 GLU A C 1
ATOM 736 O O . GLU A 1 94 ? -22.491 4.858 8.956 1.00 97.31 94 GLU A O 1
ATOM 741 N N . ALA A 1 95 ? -21.907 5.256 11.094 1.00 96.56 95 ALA A N 1
ATOM 742 C CA . ALA A 1 95 ? -20.880 6.252 10.792 1.00 96.56 95 ALA A CA 1
ATOM 743 C C . ALA A 1 95 ? -19.740 5.666 9.937 1.00 96.56 95 ALA A C 1
ATOM 745 O O . ALA A 1 95 ? -19.372 6.216 8.896 1.00 96.56 95 ALA A O 1
ATOM 746 N N . ILE A 1 96 ? -19.233 4.485 10.314 1.00 97.25 96 ILE A N 1
ATOM 747 C CA . ILE A 1 96 ? -18.140 3.821 9.588 1.00 97.25 96 ILE A CA 1
ATOM 748 C C . ILE A 1 96 ? -18.603 3.170 8.268 1.00 97.25 96 ILE A C 1
ATOM 750 O O . ILE A 1 96 ? -17.778 2.845 7.416 1.00 97.25 96 ILE A O 1
ATOM 754 N N . SER A 1 97 ? -19.911 3.020 8.039 1.00 97.19 97 SER A N 1
ATOM 755 C CA . SER A 1 97 ? -20.463 2.449 6.794 1.00 97.19 97 SER A CA 1
ATOM 756 C C . SER A 1 97 ? -20.365 3.372 5.583 1.00 97.19 97 SER A C 1
ATOM 758 O O . SER A 1 97 ? -20.581 2.928 4.457 1.00 97.19 97 SER A O 1
ATOM 760 N N . VAL A 1 98 ? -20.091 4.661 5.787 1.00 97.56 98 VAL A N 1
ATOM 761 C CA . VAL A 1 98 ? -20.027 5.638 4.696 1.00 97.56 98 VAL A CA 1
ATOM 762 C C . VAL A 1 98 ? -18.747 5.413 3.876 1.00 97.56 98 VAL A C 1
ATOM 764 O O . VAL A 1 98 ? -17.661 5.583 4.426 1.00 97.56 98 VAL A O 1
ATOM 767 N N . PRO A 1 99 ? -18.819 5.066 2.574 1.00 96.69 99 PRO A N 1
ATOM 768 C CA . PRO A 1 99 ? -17.623 4.854 1.757 1.00 96.69 99 PRO A CA 1
ATOM 769 C C . PRO A 1 99 ? -16.697 6.073 1.767 1.00 96.69 99 PRO A C 1
ATOM 771 O O . PRO A 1 99 ? -17.156 7.210 1.635 1.00 96.69 99 PRO A O 1
ATOM 774 N N . GLY A 1 100 ? -15.393 5.843 1.918 1.00 95.94 100 GLY A N 1
ATOM 775 C CA . GLY A 1 100 ? -14.398 6.912 2.007 1.00 95.94 100 GLY A CA 1
ATOM 776 C C . GLY A 1 100 ? -14.354 7.668 3.342 1.00 95.94 100 GLY A C 1
ATOM 777 O O . GLY A 1 100 ? -13.552 8.594 3.459 1.00 95.94 100 GLY A O 1
ATOM 778 N N . SER A 1 101 ? -15.141 7.280 4.356 1.00 97.69 101 SER A N 1
ATOM 779 C CA . SER A 1 101 ? -15.063 7.865 5.709 1.00 97.69 101 SER A CA 1
ATOM 780 C C . SER A 1 101 ? -13.723 7.613 6.404 1.00 97.69 101 SER A C 1
ATOM 782 O O . SER A 1 101 ? -13.366 8.334 7.329 1.00 97.69 101 SER A O 1
ATOM 784 N N . PHE A 1 102 ? -12.957 6.626 5.932 1.00 98.25 102 PHE A N 1
ATOM 785 C CA . PHE A 1 102 ? -11.657 6.257 6.477 1.00 98.25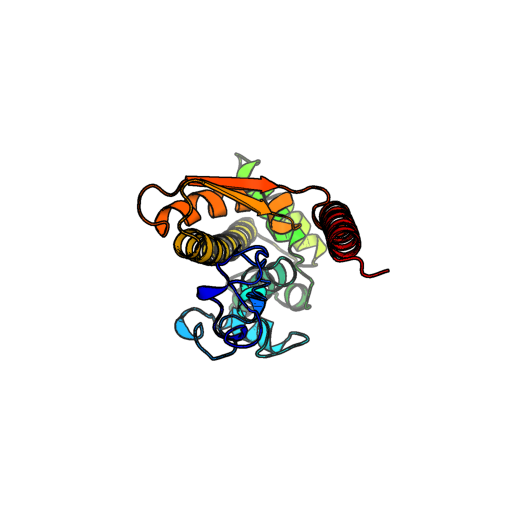 102 PHE A CA 1
ATOM 786 C C . PHE A 1 102 ? -10.552 6.417 5.417 1.00 98.25 102 PHE A C 1
ATOM 788 O O . PHE A 1 102 ? -10.133 5.441 4.796 1.00 98.25 102 PHE A O 1
ATOM 795 N N . PRO A 1 103 ? -10.080 7.642 5.127 1.00 97.88 103 PRO A N 1
ATOM 796 C CA . PRO A 1 103 ? -8.978 7.862 4.196 1.00 97.88 103 PRO A CA 1
ATOM 797 C C . PRO A 1 103 ? -7.673 7.220 4.684 1.00 97.88 103 PRO A C 1
ATOM 799 O O . PRO A 1 103 ? -7.389 7.158 5.876 1.00 97.88 103 PRO A O 1
ATOM 802 N N . THR A 1 104 ? -6.793 6.854 3.750 1.00 97.31 104 THR A N 1
ATOM 803 C CA . THR A 1 104 ? -5.464 6.279 4.053 1.00 97.31 104 THR A CA 1
ATOM 804 C C . THR A 1 104 ? -4.602 7.157 4.963 1.00 97.31 104 THR A C 1
ATOM 806 O O . THR A 1 104 ? -3.756 6.645 5.688 1.00 97.31 104 THR A O 1
ATOM 809 N N . LYS A 1 105 ? -4.835 8.475 4.978 1.00 97.56 105 LYS A N 1
ATOM 810 C CA . LYS A 1 105 ? -4.188 9.385 5.929 1.00 97.56 105 LYS A CA 1
ATOM 811 C C . LYS A 1 105 ? -4.405 8.936 7.385 1.00 97.56 105 LYS A C 1
ATOM 813 O O . LYS A 1 105 ? -3.456 8.975 8.159 1.00 97.56 105 LYS A O 1
ATOM 818 N N . PHE A 1 106 ? -5.607 8.469 7.728 1.00 98.19 106 PHE A N 1
ATOM 819 C CA . PHE A 1 106 ? -5.917 7.983 9.073 1.00 98.19 106 PHE A CA 1
ATOM 820 C C . PHE A 1 106 ? -5.132 6.722 9.421 1.00 98.19 106 PHE A C 1
ATOM 822 O O . PHE A 1 106 ? -4.634 6.625 10.534 1.00 98.19 106 PHE A O 1
ATOM 829 N N . VAL A 1 107 ? -4.933 5.806 8.464 1.00 98.31 107 VAL A N 1
ATOM 830 C CA . VAL A 1 107 ? -4.079 4.617 8.656 1.00 98.31 107 VAL A CA 1
ATOM 831 C C . VAL A 1 107 ? -2.670 5.045 9.082 1.00 98.31 107 VAL A C 1
ATOM 833 O O . VAL A 1 107 ? -2.166 4.578 10.101 1.00 98.31 107 VAL A O 1
ATOM 836 N N . SER A 1 108 ? -2.069 5.998 8.356 1.00 97.50 108 SER A N 1
ATOM 837 C CA . SER A 1 108 ? -0.744 6.529 8.694 1.00 97.50 108 SER A CA 1
ATOM 838 C C . SER A 1 108 ? -0.718 7.224 10.059 1.00 97.50 108 SER A C 1
ATOM 840 O O . SER A 1 108 ? 0.203 6.990 10.834 1.00 97.50 108 SER A O 1
ATOM 842 N N . GLU A 1 109 ? -1.706 8.071 10.366 1.00 97.00 109 GLU A N 1
ATOM 843 C CA . GLU A 1 109 ? -1.757 8.816 11.634 1.00 97.00 109 GLU A CA 1
ATOM 844 C C . GLU A 1 109 ? -1.936 7.898 12.847 1.00 97.00 109 GLU A C 1
ATOM 846 O O . GLU A 1 109 ? -1.275 8.111 13.864 1.00 97.00 109 GLU A O 1
ATOM 851 N N . ILE A 1 110 ? -2.776 6.867 12.724 1.00 97.38 110 ILE A N 1
ATOM 852 C CA . ILE A 1 110 ? -3.020 5.866 13.768 1.00 97.38 110 ILE A CA 1
ATOM 853 C C . ILE A 1 110 ? -1.762 5.038 14.023 1.00 97.38 110 ILE A C 1
ATOM 855 O O . ILE A 1 110 ? -1.363 4.867 15.172 1.00 97.38 110 ILE A O 1
ATOM 859 N N . GLU A 1 111 ? -1.097 4.549 12.975 1.00 96.88 111 GLU A N 1
ATOM 860 C CA . GLU A 1 111 ? 0.147 3.799 13.162 1.00 96.88 111 GLU A CA 1
ATOM 861 C C . GLU A 1 111 ? 1.288 4.669 13.697 1.00 96.88 111 GLU A C 1
ATOM 863 O O . GLU A 1 111 ? 2.100 4.182 14.482 1.00 96.88 111 GLU A O 1
ATOM 868 N N . SER A 1 112 ? 1.341 5.953 13.328 1.00 94.94 112 SER A N 1
ATOM 869 C CA . SER A 1 112 ? 2.302 6.896 13.908 1.00 94.94 112 SER A CA 1
ATOM 870 C C . SER A 1 112 ? 2.056 7.077 15.401 1.00 94.94 112 SER A C 1
ATOM 872 O O . SER A 1 112 ? 3.010 7.034 16.169 1.00 94.94 112 SER A O 1
ATOM 874 N N . ASP A 1 113 ? 0.791 7.219 15.814 1.00 93.06 113 ASP A N 1
ATOM 875 C CA . ASP A 1 113 ? 0.406 7.303 17.229 1.00 93.06 113 ASP A CA 1
ATOM 876 C C . ASP A 1 113 ? 0.948 6.112 18.022 1.00 93.06 113 ASP A C 1
ATOM 878 O O . ASP A 1 113 ? 1.613 6.287 19.031 1.00 93.06 113 ASP A O 1
ATOM 882 N N . VAL A 1 114 ? 0.755 4.892 17.513 1.00 92.31 114 VAL A N 1
ATOM 883 C CA . VAL A 1 114 ? 1.196 3.660 18.190 1.00 92.31 114 VAL A CA 1
ATOM 884 C C . VAL A 1 114 ? 2.717 3.565 18.335 1.00 92.31 114 VAL A C 1
ATOM 886 O O . VAL A 1 114 ? 3.203 2.915 19.262 1.00 92.31 114 VAL A O 1
ATOM 889 N N . LEU A 1 115 ? 3.476 4.165 17.418 1.00 89.75 115 LEU A N 1
ATOM 890 C CA . LEU A 1 115 ? 4.939 4.165 17.466 1.00 89.75 115 LEU A CA 1
ATOM 891 C C . LEU A 1 115 ? 5.506 5.276 18.360 1.00 89.75 115 LEU A C 1
ATOM 893 O O . LEU A 1 115 ? 6.593 5.103 18.907 1.00 89.75 115 LEU A O 1
ATOM 897 N N . GLU A 1 116 ? 4.801 6.401 18.473 1.00 89.94 116 GLU A N 1
ATOM 898 C CA . GLU A 1 116 ? 5.224 7.591 19.225 1.00 89.94 116 GLU A CA 1
ATOM 899 C C . GLU A 1 116 ? 4.742 7.572 20.686 1.00 89.94 116 GLU A C 1
ATOM 901 O O . GLU A 1 116 ? 5.410 8.125 21.560 1.00 89.94 116 GLU A O 1
ATOM 906 N N . ASP A 1 117 ? 3.597 6.944 20.956 1.00 84.50 117 ASP A N 1
ATOM 907 C CA . ASP A 1 117 ? 2.932 6.935 22.257 1.00 84.50 117 ASP A CA 1
ATOM 908 C C . ASP A 1 117 ? 3.324 5.706 23.095 1.00 84.50 117 ASP A C 1
ATOM 910 O O . ASP A 1 117 ? 2.737 4.622 22.987 1.00 84.50 117 ASP A O 1
ATOM 914 N N . GLU A 1 118 ? 4.318 5.884 23.970 1.00 78.56 118 GLU A N 1
ATOM 915 C CA . GLU A 1 118 ? 4.783 4.844 24.900 1.00 78.56 118 GLU A CA 1
ATOM 916 C C . GLU A 1 118 ? 3.678 4.364 25.860 1.00 78.56 118 GLU A C 1
ATOM 918 O O . GLU A 1 118 ? 3.667 3.190 26.247 1.00 78.56 118 GLU A O 1
ATOM 923 N N . ASP A 1 119 ? 2.725 5.240 26.193 1.00 83.75 119 ASP A N 1
ATOM 924 C CA . ASP A 1 119 ? 1.624 4.955 27.115 1.00 83.75 119 ASP A CA 1
ATOM 925 C C . ASP A 1 119 ? 0.450 4.238 26.426 1.00 83.75 119 ASP A C 1
ATOM 927 O O . ASP A 1 119 ? -0.458 3.748 27.105 1.00 83.75 119 ASP A O 1
ATOM 931 N N . ARG A 1 120 ? 0.471 4.133 25.086 1.00 82.50 120 ARG A N 1
ATOM 932 C CA . ARG A 1 120 ? -0.594 3.533 24.260 1.00 82.50 120 ARG A CA 1
ATOM 933 C C . ARG A 1 120 ? -1.975 4.086 24.614 1.00 82.50 120 ARG A C 1
ATOM 935 O O . ARG A 1 120 ? -2.938 3.342 24.807 1.00 82.50 120 ARG A O 1
ATOM 942 N N . SER A 1 121 ? -2.057 5.405 24.721 1.00 85.50 121 SER A N 1
ATOM 943 C CA . SER A 1 121 ? -3.285 6.144 25.000 1.00 85.50 121 SER A CA 1
ATOM 944 C C . SER A 1 121 ? -4.230 6.213 23.793 1.00 85.50 121 SER A C 1
ATOM 946 O O . SER A 1 121 ? -5.431 6.409 23.977 1.00 85.50 121 SER A O 1
ATOM 948 N N . PHE A 1 122 ? -3.711 5.999 22.575 1.00 92.81 122 PHE A N 1
ATOM 949 C CA . PHE A 1 122 ? -4.458 5.992 21.309 1.00 92.81 122 PHE A CA 1
ATOM 950 C C . PHE A 1 122 ? -5.229 7.293 21.024 1.00 92.81 122 PHE A C 1
ATOM 952 O O . PHE A 1 122 ? -6.298 7.265 20.404 1.00 92.81 122 PHE A O 1
ATOM 959 N N . GLN A 1 123 ? -4.718 8.438 21.484 1.00 92.25 123 GLN A N 1
ATOM 960 C CA . GLN A 1 123 ? -5.392 9.736 21.370 1.00 92.25 123 GLN A CA 1
ATOM 961 C C . GLN A 1 123 ? -5.785 10.086 19.932 1.00 92.25 123 GLN A C 1
ATOM 963 O O . GLN A 1 123 ? -6.907 10.545 19.708 1.00 92.25 123 GLN A O 1
ATOM 968 N N . LYS A 1 124 ? -4.911 9.835 18.946 1.00 93.62 124 LYS A N 1
ATOM 969 C CA . LYS A 1 124 ? -5.250 10.117 17.540 1.00 93.62 124 LYS A CA 1
ATOM 970 C C . LYS A 1 124 ? -6.356 9.195 17.043 1.00 93.62 124 LYS A C 1
ATOM 972 O O . LYS A 1 124 ? -7.229 9.640 16.307 1.00 93.62 124 LYS A O 1
ATOM 977 N N . THR A 1 125 ? -6.349 7.931 17.468 1.00 96.38 125 THR A N 1
ATOM 978 C CA . THR A 1 125 ? -7.391 6.967 17.080 1.00 96.38 125 THR A CA 1
ATOM 979 C C . THR A 1 125 ? -8.751 7.382 17.635 1.00 96.38 125 THR A C 1
ATOM 981 O O . THR A 1 125 ? -9.732 7.360 16.897 1.00 96.38 125 THR A O 1
ATOM 984 N N . PHE A 1 126 ? -8.804 7.829 18.895 1.00 95.19 126 PHE A N 1
ATOM 985 C CA . PHE A 1 126 ? -10.023 8.384 19.487 1.00 95.19 126 PHE A CA 1
ATOM 986 C C . PHE A 1 126 ? -10.544 9.584 18.699 1.00 95.19 126 PHE A C 1
ATOM 988 O O . PHE A 1 126 ? -11.708 9.577 18.307 1.00 95.19 126 PHE A O 1
ATOM 995 N N . GLN A 1 127 ? -9.684 10.570 18.423 1.00 95.69 127 GLN A N 1
ATOM 996 C CA . GLN A 1 127 ? -10.092 11.771 17.692 1.00 95.69 127 GLN A CA 1
ATOM 997 C C . GLN A 1 127 ? -10.607 11.436 16.290 1.00 95.69 127 GLN A C 1
ATOM 999 O O . GLN A 1 127 ? -11.639 11.946 15.876 1.00 95.69 127 GLN A O 1
ATOM 1004 N N . ILE A 1 128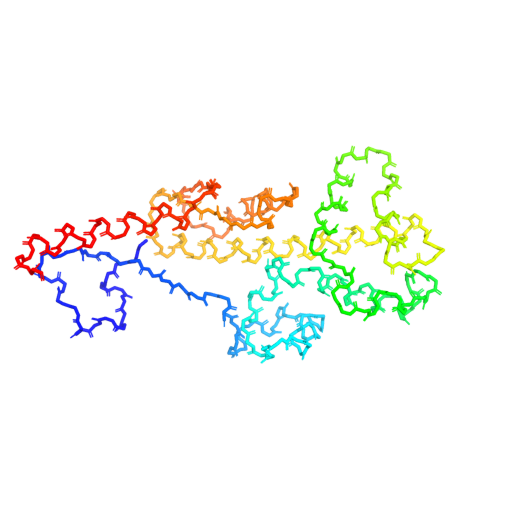 ? -9.922 10.545 15.569 1.00 97.44 128 ILE A N 1
ATOM 1005 C CA . ILE A 1 128 ? -10.338 10.122 14.227 1.00 97.44 128 ILE A CA 1
ATOM 1006 C C . ILE A 1 128 ? -11.713 9.447 14.263 1.00 97.44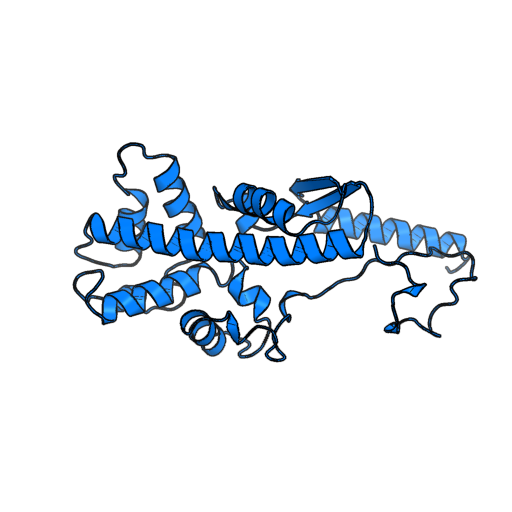 128 ILE A C 1
ATOM 1008 O O . ILE A 1 128 ? -12.553 9.719 13.409 1.00 97.44 128 ILE A O 1
ATOM 1012 N N . LEU A 1 129 ? -11.953 8.560 15.230 1.00 97.25 129 LEU A N 1
ATOM 1013 C CA . LEU A 1 129 ? -13.240 7.876 15.355 1.00 97.25 129 LEU A CA 1
ATOM 1014 C C . LEU A 1 129 ? -14.364 8.852 15.736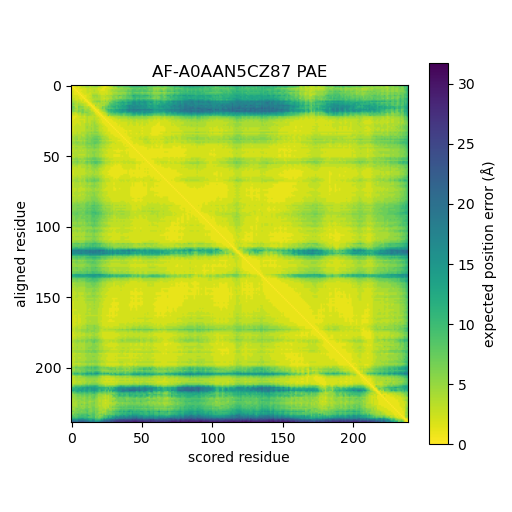 1.00 97.25 129 LEU A C 1
ATOM 1016 O O . LEU A 1 129 ? -15.452 8.757 15.170 1.00 97.25 129 LEU A O 1
ATOM 1020 N N . GLU A 1 130 ? -14.087 9.819 16.613 1.00 95.31 130 GLU A N 1
ATOM 1021 C CA . GLU A 1 130 ? -15.018 10.903 16.949 1.00 95.31 130 GLU A CA 1
ATOM 1022 C C . GLU A 1 130 ? -15.336 11.774 15.721 1.00 95.31 130 GLU A C 1
ATOM 1024 O O . GLU A 1 130 ? -16.506 12.031 15.440 1.00 95.31 130 GLU A O 1
ATOM 1029 N N . ASP A 1 131 ? -14.325 12.152 14.933 1.00 95.81 131 ASP A N 1
ATOM 1030 C CA . ASP A 1 131 ? -14.482 12.956 13.712 1.00 95.81 131 ASP A CA 1
ATOM 1031 C C . ASP A 1 131 ? -15.314 12.232 12.637 1.00 95.81 131 ASP A C 1
ATOM 1033 O O . ASP A 1 131 ? -16.043 12.867 11.870 1.00 95.81 131 ASP A O 1
ATOM 1037 N N . ILE A 1 132 ? -15.224 10.898 12.579 1.00 96.69 132 ILE A N 1
ATOM 1038 C CA . ILE A 1 132 ? -16.066 10.053 11.716 1.00 96.69 132 ILE A CA 1
ATOM 1039 C C . ILE A 1 132 ? -17.516 10.003 12.230 1.00 96.69 132 ILE A C 1
ATOM 1041 O O . ILE A 1 132 ? -18.434 9.750 11.446 1.00 96.69 132 ILE A O 1
ATOM 1045 N N . GLY A 1 133 ? -17.738 10.273 13.518 1.00 96.31 133 GLY A N 1
ATOM 1046 C CA . GLY A 1 133 ? -19.040 10.204 14.179 1.00 96.31 133 GLY A CA 1
ATOM 1047 C C . GLY A 1 133 ? -19.311 8.868 14.870 1.00 96.31 133 GLY A C 1
ATOM 1048 O O . GLY A 1 133 ? -20.471 8.497 15.029 1.00 96.31 133 GLY A O 1
ATOM 1049 N N . VAL A 1 134 ? -18.268 8.118 15.240 1.00 95.31 134 VAL A N 1
ATOM 1050 C CA . VAL A 1 134 ? -18.400 6.921 16.079 1.00 95.31 134 VAL A CA 1
ATOM 1051 C C . VAL A 1 134 ? -18.478 7.358 17.541 1.00 95.31 134 VAL A C 1
ATOM 1053 O O . VAL A 1 134 ? -17.552 7.978 18.064 1.00 95.31 134 VAL A O 1
ATOM 1056 N N . GLU A 1 135 ? -19.578 7.027 18.210 1.00 90.56 135 GLU A N 1
ATOM 1057 C CA . GLU A 1 135 ? -19.799 7.377 19.612 1.00 90.56 135 GLU A CA 1
ATOM 1058 C C . GLU A 1 135 ? -19.345 6.248 20.555 1.00 90.56 135 GLU A C 1
ATOM 1060 O O . GLU A 1 135 ? -19.132 5.105 20.153 1.00 90.56 135 GLU A O 1
ATOM 1065 N N . ASN A 1 136 ? -19.184 6.566 21.845 1.00 87.25 136 ASN A N 1
ATOM 1066 C CA . ASN A 1 136 ? -18.918 5.588 22.913 1.00 87.25 136 ASN A CA 1
ATOM 1067 C C . ASN A 1 136 ? -17.691 4.675 22.684 1.00 87.25 136 ASN A C 1
ATOM 1069 O O . ASN A 1 136 ? -17.660 3.539 23.165 1.00 87.25 136 ASN A O 1
ATOM 1073 N N . VAL A 1 137 ? -16.674 5.178 21.977 1.00 93.12 137 VAL A N 1
ATOM 1074 C CA . VAL A 1 137 ? -15.428 4.459 21.675 1.00 93.12 137 VAL A CA 1
ATOM 1075 C C . VAL A 1 137 ? -14.699 4.083 22.966 1.00 93.12 137 VAL A C 1
ATOM 1077 O O . VAL A 1 137 ? -14.508 4.911 23.860 1.00 93.12 137 VAL A O 1
ATOM 1080 N N . SER A 1 138 ? -14.255 2.831 23.065 1.00 94.25 138 SER A N 1
ATOM 1081 C CA . SER A 1 138 ? -13.411 2.353 24.162 1.00 94.25 138 SER A CA 1
ATOM 1082 C C . SER A 1 138 ? -11.931 2.298 23.768 1.00 94.25 138 SER A C 1
ATOM 1084 O O . SER A 1 138 ? -11.576 2.216 22.595 1.00 94.25 138 SER A O 1
ATOM 1086 N N . ALA A 1 139 ? -11.034 2.242 24.758 1.00 93.31 139 ALA A N 1
ATOM 1087 C CA . ALA A 1 139 ? -9.606 2.034 24.492 1.00 93.31 139 ALA A CA 1
ATOM 1088 C C . ALA A 1 139 ? -9.330 0.702 23.763 1.00 93.31 139 ALA A C 1
ATOM 1090 O O . ALA A 1 139 ? -8.377 0.597 22.993 1.00 93.31 139 ALA A O 1
ATOM 1091 N N . MET A 1 140 ? -10.180 -0.309 23.981 1.00 95.06 140 MET A N 1
ATOM 1092 C CA . MET A 1 140 ? -10.088 -1.593 23.285 1.00 95.06 140 MET A CA 1
ATOM 1093 C C . MET A 1 140 ? -10.475 -1.463 21.807 1.00 95.06 140 MET A C 1
ATOM 1095 O O . MET A 1 140 ? -9.827 -2.073 20.958 1.00 95.06 140 MET A O 1
ATOM 1099 N N . ASP A 1 141 ? -11.481 -0.643 21.488 1.00 97.06 141 ASP A N 1
ATOM 1100 C CA . ASP A 1 141 ? -11.831 -0.338 20.099 1.00 97.06 141 ASP A CA 1
ATOM 1101 C C . ASP A 1 141 ? -10.655 0.329 19.386 1.00 97.06 141 ASP A C 1
ATOM 1103 O O . ASP A 1 141 ? -10.263 -0.115 18.309 1.00 97.06 141 ASP A O 1
ATOM 1107 N N . CYS A 1 142 ? -10.025 1.322 20.019 1.00 97.00 142 CYS A N 1
ATOM 1108 C CA . CYS A 1 142 ? -8.849 1.989 19.465 1.00 97.00 142 CYS A CA 1
ATOM 1109 C C . CYS A 1 142 ? -7.688 1.015 19.214 1.00 97.00 142 CYS A C 1
ATOM 1111 O O . CYS A 1 142 ? -7.100 1.020 18.131 1.00 97.00 142 CYS A O 1
ATOM 1113 N N . ALA A 1 143 ? -7.397 0.128 20.171 1.00 96.31 143 ALA A N 1
ATOM 1114 C CA . ALA A 1 143 ? -6.365 -0.893 20.008 1.00 96.31 143 ALA A CA 1
ATOM 1115 C C . ALA A 1 143 ? -6.666 -1.842 18.833 1.00 96.31 143 ALA A C 1
ATOM 1117 O O . ALA A 1 143 ? -5.772 -2.167 18.048 1.00 96.31 143 ALA A O 1
ATOM 1118 N N . ASN A 1 144 ? -7.926 -2.257 18.677 1.00 97.88 144 ASN A N 1
ATOM 1119 C CA . ASN A 1 144 ? -8.354 -3.112 17.573 1.00 97.88 144 ASN A CA 1
ATOM 1120 C C . ASN A 1 144 ? -8.301 -2.384 16.222 1.00 97.88 144 ASN A C 1
ATOM 1122 O O . ASN A 1 144 ? -7.851 -2.969 15.238 1.00 97.88 144 ASN A O 1
ATOM 1126 N N . VAL A 1 145 ? -8.708 -1.113 16.163 1.00 98.44 145 VAL A N 1
ATOM 1127 C CA . VAL A 1 145 ? -8.615 -0.278 14.955 1.00 98.44 145 VAL A CA 1
ATOM 1128 C C . VAL A 1 145 ? -7.162 -0.133 14.515 1.00 98.44 145 VAL A C 1
ATOM 1130 O O . VAL A 1 145 ? -6.845 -0.378 13.348 1.00 98.44 145 VAL A O 1
ATOM 1133 N N . ALA A 1 146 ? -6.265 0.189 15.447 1.00 97.88 146 ALA A N 1
ATOM 1134 C CA . ALA A 1 146 ? -4.838 0.278 15.171 1.00 97.88 146 ALA A CA 1
ATOM 1135 C C . ALA A 1 146 ? -4.256 -1.064 14.701 1.00 97.88 146 ALA A C 1
ATOM 1137 O O . ALA A 1 146 ? -3.455 -1.111 13.765 1.00 97.88 146 ALA A O 1
ATOM 1138 N N . TYR A 1 147 ? -4.709 -2.173 15.291 1.00 98.06 147 TYR A N 1
ATOM 1139 C CA . TYR A 1 147 ? -4.298 -3.502 14.858 1.00 98.06 147 TYR A CA 1
ATOM 1140 C C . TYR A 1 147 ? -4.756 -3.811 13.425 1.00 98.06 147 TYR A C 1
ATOM 1142 O O . TYR A 1 147 ? -3.942 -4.249 12.610 1.00 98.06 147 TYR A O 1
ATOM 1150 N N . VAL A 1 148 ? -6.012 -3.519 13.076 1.00 98.69 148 VAL A N 1
ATOM 1151 C CA . VAL A 1 148 ? -6.526 -3.681 11.704 1.00 98.69 148 VAL A CA 1
ATOM 1152 C C . VAL A 1 148 ? -5.732 -2.828 10.711 1.00 98.69 148 VAL A C 1
ATOM 1154 O O . VAL A 1 148 ? -5.340 -3.349 9.665 1.00 98.69 148 VAL A O 1
ATOM 1157 N N . CYS A 1 149 ? -5.435 -1.566 11.048 1.00 98.62 149 CYS A N 1
ATOM 1158 C CA . CYS A 1 149 ? -4.578 -0.694 10.235 1.00 98.62 149 CYS A CA 1
ATOM 1159 C C . CYS A 1 149 ? -3.229 -1.367 9.945 1.00 98.62 149 CYS A C 1
ATOM 1161 O O . CYS A 1 149 ? -2.884 -1.563 8.777 1.00 98.62 149 CYS A O 1
ATOM 1163 N N . SER A 1 150 ? -2.559 -1.851 10.999 1.00 98.25 150 SER A N 1
ATOM 1164 C CA . SER A 1 150 ? -1.252 -2.508 10.892 1.00 98.25 150 SER A CA 1
ATOM 1165 C C . SER A 1 150 ? -1.275 -3.757 10.007 1.00 98.25 150 SER A C 1
ATOM 1167 O O . SER A 1 150 ? -0.335 -4.006 9.254 1.00 98.25 150 SER A O 1
ATOM 1169 N N . LEU A 1 151 ? -2.355 -4.546 10.047 1.00 98.50 151 LEU A N 1
ATOM 1170 C CA . LEU A 1 151 ? -2.490 -5.748 9.226 1.00 98.50 151 LEU A CA 1
ATOM 1171 C C . LEU A 1 151 ? -2.624 -5.401 7.740 1.00 98.50 151 LEU A C 1
ATOM 1173 O O . LEU A 1 151 ? -1.972 -6.025 6.896 1.00 98.50 151 LEU A O 1
ATOM 1177 N N . VAL A 1 152 ? -3.459 -4.410 7.416 1.00 98.69 152 VAL A N 1
ATOM 1178 C CA . VAL A 1 152 ? -3.720 -4.004 6.029 1.00 98.69 152 VAL A CA 1
ATOM 1179 C C . VAL A 1 152 ? -2.487 -3.334 5.420 1.00 98.69 152 VAL A C 1
ATOM 1181 O O . VAL A 1 152 ? -2.082 -3.701 4.312 1.00 98.69 152 VAL A O 1
ATOM 1184 N N . SER A 1 153 ? -1.853 -2.406 6.141 1.00 98.50 153 SER A N 1
ATOM 1185 C CA . SER A 1 153 ? -0.654 -1.704 5.671 1.00 98.50 153 SER A CA 1
ATOM 1186 C C . SER A 1 153 ? 0.546 -2.649 5.523 1.00 98.50 153 SER A C 1
ATOM 1188 O O . SER A 1 153 ? 1.229 -2.619 4.495 1.00 98.50 153 SER A O 1
ATOM 1190 N N . THR A 1 154 ? 0.747 -3.572 6.472 1.00 98.56 154 THR A N 1
ATOM 1191 C CA . THR A 1 154 ? 1.811 -4.587 6.406 1.00 98.56 154 THR A CA 1
ATOM 1192 C C . THR A 1 154 ? 1.614 -5.513 5.217 1.00 98.56 154 THR A C 1
ATOM 1194 O O . THR A 1 154 ? 2.562 -5.792 4.478 1.00 98.56 154 THR A O 1
ATOM 1197 N N . ARG A 1 155 ? 0.379 -5.970 4.972 1.00 98.44 155 ARG A N 1
ATOM 1198 C CA . ARG A 1 155 ? 0.066 -6.767 3.782 1.00 98.44 155 ARG A CA 1
ATOM 1199 C C . ARG A 1 155 ? 0.387 -5.989 2.505 1.00 98.44 155 ARG A C 1
ATOM 1201 O O . ARG A 1 155 ? 1.047 -6.537 1.624 1.00 98.44 155 ARG A O 1
ATOM 1208 N N . ALA A 1 156 ? -0.042 -4.730 2.409 1.00 98.50 156 ALA A N 1
ATOM 1209 C CA . ALA A 1 156 ? 0.226 -3.877 1.253 1.00 98.50 156 ALA A CA 1
ATOM 1210 C C . ALA A 1 156 ? 1.736 -3.710 0.990 1.00 98.50 156 ALA A C 1
ATOM 1212 O O . ALA A 1 156 ? 2.188 -3.882 -0.149 1.00 98.50 156 ALA A O 1
ATOM 1213 N N . ALA A 1 157 ? 2.527 -3.462 2.040 1.00 98.44 157 ALA A N 1
ATOM 1214 C CA . ALA A 1 157 ? 3.985 -3.381 1.953 1.00 98.44 157 ALA A CA 1
ATOM 1215 C C . ALA A 1 157 ? 4.589 -4.708 1.473 1.00 98.44 157 ALA A C 1
ATOM 1217 O O . ALA A 1 157 ? 5.370 -4.732 0.524 1.00 98.44 157 ALA A O 1
ATOM 1218 N N . HIS A 1 158 ? 4.166 -5.835 2.049 1.00 98.31 158 HIS A N 1
ATOM 1219 C CA . HIS A 1 158 ? 4.690 -7.147 1.679 1.00 98.31 158 HIS A CA 1
ATOM 1220 C C . HIS A 1 158 ? 4.357 -7.563 0.242 1.00 98.31 158 HIS A C 1
ATOM 1222 O O . HIS A 1 158 ? 5.186 -8.169 -0.439 1.00 98.31 158 HIS A O 1
ATOM 1228 N N . MET A 1 159 ? 3.154 -7.246 -0.234 1.00 97.88 159 MET A N 1
ATOM 1229 C CA . MET A 1 159 ? 2.759 -7.514 -1.617 1.00 97.88 159 MET A CA 1
ATOM 1230 C C . MET A 1 159 ? 3.566 -6.656 -2.594 1.00 97.88 159 MET A C 1
ATOM 1232 O O . MET A 1 159 ? 4.078 -7.170 -3.589 1.00 97.88 159 MET A O 1
ATOM 1236 N N . THR A 1 160 ? 3.761 -5.377 -2.267 1.00 98.19 160 THR A N 1
ATOM 1237 C CA . THR A 1 160 ? 4.619 -4.473 -3.045 1.00 98.19 160 THR A CA 1
ATOM 1238 C C . THR A 1 160 ? 6.065 -4.983 -3.083 1.00 98.19 160 THR A C 1
ATOM 1240 O O . THR A 1 160 ? 6.668 -5.039 -4.156 1.00 98.19 160 THR A O 1
ATOM 1243 N N . ALA A 1 161 ? 6.596 -5.448 -1.946 1.00 98.19 161 ALA A N 1
ATOM 1244 C CA . ALA A 1 161 ? 7.931 -6.037 -1.842 1.00 98.19 161 ALA A CA 1
ATOM 1245 C C . ALA A 1 161 ? 8.100 -7.255 -2.755 1.00 98.19 161 ALA A C 1
ATOM 1247 O O . ALA A 1 161 ? 9.096 -7.361 -3.468 1.00 98.19 161 ALA A O 1
ATOM 1248 N N . ALA A 1 162 ? 7.111 -8.155 -2.782 1.00 97.06 162 ALA A N 1
ATOM 1249 C CA . ALA A 1 162 ? 7.138 -9.327 -3.654 1.00 97.06 162 ALA A CA 1
ATOM 1250 C C . ALA A 1 162 ? 7.205 -8.934 -5.141 1.00 97.06 162 ALA A C 1
ATOM 1252 O O . ALA A 1 162 ? 7.969 -9.532 -5.905 1.00 97.06 162 ALA A O 1
ATOM 1253 N N . GLY A 1 163 ? 6.462 -7.897 -5.541 1.00 97.19 163 GLY A N 1
ATOM 1254 C CA . GLY A 1 163 ? 6.535 -7.329 -6.885 1.00 97.19 163 GLY A CA 1
ATOM 1255 C C . GLY A 1 163 ? 7.926 -6.776 -7.210 1.00 97.19 163 GLY A C 1
ATOM 1256 O O . GLY A 1 163 ? 8.501 -7.128 -8.243 1.00 97.19 163 GLY A O 1
ATOM 1257 N N . ILE A 1 164 ? 8.489 -5.940 -6.330 1.00 97.69 164 ILE A N 1
ATOM 1258 C CA . ILE A 1 164 ? 9.823 -5.342 -6.521 1.00 97.69 164 ILE A CA 1
ATOM 1259 C C . ILE A 1 164 ? 10.890 -6.433 -6.614 1.00 97.69 164 ILE A C 1
ATOM 1261 O O . ILE A 1 164 ? 11.678 -6.448 -7.559 1.00 97.69 164 ILE A O 1
ATOM 1265 N N . ALA A 1 165 ? 10.885 -7.393 -5.692 1.00 97.62 165 ALA A N 1
ATOM 1266 C CA . ALA A 1 165 ? 11.853 -8.477 -5.690 1.00 97.62 165 ALA A CA 1
ATOM 1267 C C . ALA A 1 165 ? 11.764 -9.362 -6.938 1.00 97.62 165 ALA A C 1
ATOM 1269 O O . ALA A 1 165 ? 12.791 -9.806 -7.454 1.00 97.62 165 ALA A O 1
ATOM 1270 N N . MET A 1 166 ? 10.559 -9.598 -7.469 1.00 96.06 166 MET A N 1
ATOM 1271 C CA . MET A 1 166 ? 10.396 -10.292 -8.748 1.00 96.06 166 MET A CA 1
ATOM 1272 C C . MET A 1 166 ? 11.114 -9.538 -9.874 1.00 96.06 166 MET A C 1
ATOM 1274 O O . MET A 1 166 ? 11.860 -10.154 -10.639 1.00 96.06 166 MET A O 1
ATOM 1278 N N . LEU A 1 167 ? 10.959 -8.212 -9.941 1.00 96.00 167 LEU A N 1
ATOM 1279 C CA . LEU A 1 167 ? 11.639 -7.382 -10.938 1.00 96.00 167 LEU A CA 1
ATOM 1280 C C . LEU A 1 167 ? 13.161 -7.381 -10.750 1.00 96.00 167 LEU A C 1
ATOM 1282 O O . LEU A 1 167 ? 13.884 -7.533 -11.733 1.00 96.00 167 LEU A O 1
ATOM 1286 N N . LEU A 1 168 ? 13.652 -7.282 -9.512 1.00 96.19 168 LEU A N 1
ATOM 1287 C CA . LEU A 1 168 ? 15.085 -7.354 -9.199 1.00 96.19 168 LEU A CA 1
ATOM 1288 C C . LEU A 1 168 ? 15.686 -8.694 -9.641 1.00 96.19 168 LEU A C 1
ATOM 1290 O O . LEU A 1 168 ? 16.674 -8.725 -10.378 1.00 96.19 168 LEU A O 1
ATOM 1294 N N . ASN A 1 169 ? 15.023 -9.797 -9.291 1.00 95.75 169 ASN A N 1
ATOM 1295 C CA . ASN A 1 169 ? 15.407 -11.144 -9.706 1.00 95.75 169 ASN A CA 1
ATOM 1296 C C . ASN A 1 169 ? 15.394 -11.312 -11.229 1.00 95.75 169 ASN A C 1
ATOM 1298 O O . ASN A 1 169 ? 16.266 -11.974 -11.790 1.00 95.75 169 ASN A O 1
ATOM 1302 N N . ARG A 1 170 ? 14.405 -10.723 -11.909 1.00 93.25 170 ARG A N 1
ATOM 1303 C CA . ARG A 1 170 ? 14.290 -10.773 -13.370 1.00 93.25 170 ARG A CA 1
ATOM 1304 C C . ARG A 1 170 ? 15.400 -9.975 -14.054 1.00 93.25 170 ARG A C 1
ATOM 1306 O O . ARG A 1 170 ? 15.977 -10.448 -15.035 1.00 93.25 170 ARG A O 1
ATOM 1313 N N . MET A 1 171 ? 15.704 -8.787 -13.534 1.00 92.25 171 MET A N 1
ATOM 1314 C CA . MET A 1 171 ? 16.790 -7.941 -14.027 1.00 92.25 171 MET A CA 1
ATOM 1315 C C . MET A 1 171 ? 18.155 -8.601 -13.818 1.00 92.25 171 MET A C 1
ATOM 1317 O O . MET A 1 171 ? 19.015 -8.480 -14.690 1.00 92.25 171 MET A O 1
ATOM 1321 N N . ASN A 1 172 ? 18.340 -9.305 -12.694 1.00 92.44 172 ASN A N 1
ATOM 1322 C CA . ASN A 1 172 ? 19.568 -10.017 -12.335 1.00 92.44 172 ASN A CA 1
ATOM 1323 C C . ASN A 1 172 ? 20.827 -9.136 -12.477 1.00 92.44 172 ASN A C 1
ATOM 1325 O O . ASN A 1 172 ? 21.844 -9.545 -13.043 1.00 92.44 172 ASN A O 1
ATOM 1329 N N . LYS A 1 173 ? 20.729 -7.883 -12.018 1.00 92.00 173 LYS A N 1
ATOM 1330 C CA . LYS A 1 173 ? 21.839 -6.922 -11.983 1.00 92.00 173 LYS A CA 1
ATOM 1331 C C . LYS A 1 173 ? 22.385 -6.878 -10.562 1.00 92.00 173 LYS A C 1
ATOM 1333 O O . LYS A 1 173 ? 21.600 -6.754 -9.634 1.00 92.00 173 LYS A O 1
ATOM 1338 N N . LYS A 1 174 ? 23.714 -6.926 -10.407 1.00 93.00 174 LYS A N 1
ATOM 1339 C CA . LYS A 1 174 ? 24.380 -6.964 -9.090 1.00 93.00 174 LYS A CA 1
ATOM 1340 C C . LYS A 1 174 ? 23.903 -5.880 -8.126 1.00 93.00 174 LYS A C 1
ATOM 1342 O O . LYS A 1 174 ? 23.809 -6.148 -6.944 1.00 93.00 174 LYS A O 1
ATOM 1347 N N . TYR A 1 175 ? 23.633 -4.683 -8.643 1.00 95.50 175 TYR A N 1
ATOM 1348 C CA . TYR A 1 175 ? 23.175 -3.550 -7.856 1.00 95.50 175 TYR A CA 1
ATOM 1349 C C . TYR A 1 175 ? 22.075 -2.788 -8.599 1.00 95.50 175 TYR A C 1
ATOM 1351 O O . TYR A 1 175 ? 22.248 -2.462 -9.781 1.00 95.50 175 TYR A O 1
ATOM 1359 N N . VAL A 1 176 ? 20.964 -2.486 -7.923 1.00 95.94 176 VAL A N 1
ATOM 1360 C CA . VAL A 1 176 ? 19.839 -1.723 -8.490 1.00 95.94 176 VAL A CA 1
ATOM 1361 C C . VAL A 1 176 ? 19.335 -0.657 -7.515 1.00 95.94 176 VAL A C 1
ATOM 1363 O O . VAL A 1 176 ? 18.924 -0.954 -6.401 1.00 95.94 176 VAL A O 1
ATOM 1366 N N . THR A 1 177 ? 19.267 0.593 -7.968 1.00 96.31 177 THR A N 1
ATOM 1367 C CA . THR A 1 177 ? 18.505 1.639 -7.272 1.00 96.31 177 THR A CA 1
ATOM 1368 C C . THR A 1 177 ? 17.051 1.601 -7.730 1.00 96.31 177 THR A C 1
ATOM 1370 O O . THR A 1 177 ? 16.770 1.762 -8.921 1.00 96.31 177 THR A O 1
ATOM 1373 N N . VAL A 1 178 ? 16.128 1.426 -6.790 1.00 96.00 178 VAL A N 1
ATOM 1374 C CA . VAL A 1 178 ? 14.685 1.512 -7.024 1.00 96.00 178 VAL A CA 1
ATOM 1375 C C . VAL A 1 178 ? 14.226 2.913 -6.639 1.00 96.00 178 VAL A C 1
ATOM 1377 O O . VAL A 1 178 ? 14.197 3.269 -5.464 1.00 96.00 178 VAL A O 1
ATOM 1380 N N . GLY A 1 179 ? 13.888 3.728 -7.638 1.00 95.12 179 GLY A N 1
ATOM 1381 C CA . GLY A 1 179 ? 13.258 5.026 -7.407 1.00 95.12 179 GLY A CA 1
ATOM 1382 C C . GLY A 1 179 ? 11.797 4.839 -7.003 1.00 95.12 179 GLY A C 1
ATOM 1383 O O . GLY A 1 179 ? 11.038 4.230 -7.755 1.00 95.12 179 GLY A O 1
ATOM 1384 N N . VAL A 1 180 ? 11.409 5.357 -5.839 1.00 94.19 180 VAL A N 1
ATOM 1385 C CA . VAL A 1 180 ? 10.054 5.231 -5.287 1.00 94.19 180 VAL A CA 1
ATOM 1386 C C . VAL A 1 180 ? 9.427 6.611 -5.132 1.00 94.19 180 VAL A C 1
ATOM 1388 O O . VAL A 1 180 ? 10.080 7.558 -4.698 1.00 94.19 180 VAL A O 1
ATOM 1391 N N . ASP A 1 181 ? 8.148 6.718 -5.470 1.00 91.44 181 ASP A N 1
ATOM 1392 C CA . ASP A 1 181 ? 7.312 7.881 -5.194 1.00 91.44 181 ASP A CA 1
ATOM 1393 C C . ASP A 1 181 ? 5.900 7.410 -4.798 1.00 91.44 181 ASP A C 1
ATOM 1395 O O . ASP A 1 181 ? 5.494 6.294 -5.125 1.00 91.44 181 ASP A O 1
ATOM 1399 N N . GLY A 1 182 ? 5.157 8.247 -4.079 1.00 91.38 182 GLY A N 1
ATOM 1400 C CA . GLY A 1 182 ? 3.804 7.969 -3.606 1.00 91.38 182 GLY A CA 1
ATOM 1401 C C . GLY A 1 182 ? 3.596 8.345 -2.141 1.00 91.38 182 GLY A C 1
ATOM 1402 O O . GLY A 1 182 ? 4.484 8.200 -1.302 1.00 91.38 182 GLY A O 1
ATOM 1403 N N . SER A 1 183 ? 2.390 8.812 -1.820 1.00 92.94 183 SER A N 1
ATOM 1404 C CA . SER A 1 183 ? 2.029 9.282 -0.477 1.00 92.94 183 SER A CA 1
ATOM 1405 C C . SER A 1 183 ? 2.163 8.200 0.596 1.00 92.94 183 SER A C 1
ATOM 1407 O O . SER A 1 183 ? 2.650 8.494 1.680 1.00 92.94 183 SER A O 1
ATOM 1409 N N . VAL A 1 184 ? 1.794 6.951 0.296 1.00 96.19 184 VAL A N 1
ATOM 1410 C CA . VAL A 1 184 ? 1.923 5.833 1.249 1.00 96.19 184 VAL A CA 1
ATOM 1411 C C . VAL A 1 184 ? 3.383 5.633 1.644 1.00 96.19 184 VAL A C 1
ATOM 1413 O O . VAL A 1 184 ? 3.704 5.663 2.823 1.00 96.19 184 VAL A O 1
ATOM 1416 N N . TYR A 1 185 ? 4.286 5.523 0.669 1.00 95.94 185 TYR A N 1
ATOM 1417 C CA . TYR A 1 185 ? 5.712 5.361 0.951 1.00 95.94 185 TYR A CA 1
ATOM 1418 C C . TYR A 1 185 ? 6.311 6.587 1.665 1.00 95.94 185 TYR A C 1
ATOM 1420 O O . TYR A 1 185 ? 7.175 6.439 2.520 1.00 95.94 185 TYR A O 1
ATOM 1428 N N . ARG A 1 186 ? 5.851 7.803 1.340 1.00 93.94 186 ARG A N 1
ATOM 1429 C CA . ARG A 1 186 ? 6.359 9.047 1.944 1.00 93.94 186 ARG A CA 1
ATOM 1430 C C . ARG A 1 186 ? 5.891 9.276 3.383 1.00 93.94 186 ARG A C 1
ATOM 1432 O O . ARG A 1 186 ? 6.663 9.794 4.180 1.00 93.94 186 ARG A O 1
ATOM 1439 N N . PHE A 1 187 ? 4.628 8.979 3.685 1.00 94.56 187 PHE A N 1
ATOM 1440 C CA . PHE A 1 187 ? 3.973 9.447 4.912 1.00 94.56 187 PHE A CA 1
ATOM 1441 C C . PHE A 1 187 ? 3.579 8.331 5.877 1.00 94.56 187 PHE A C 1
ATOM 1443 O O . PHE A 1 187 ? 3.280 8.623 7.030 1.00 94.56 187 PHE A O 1
ATOM 1450 N N . HIS A 1 188 ? 3.531 7.072 5.439 1.00 97.38 188 HIS A N 1
ATOM 1451 C CA . HIS A 1 188 ? 3.225 5.963 6.338 1.00 97.38 188 HIS A CA 1
ATOM 1452 C C . HIS A 1 188 ? 4.471 5.584 7.151 1.00 97.38 188 HIS A C 1
ATOM 1454 O O . HIS A 1 188 ? 5.515 5.303 6.554 1.00 97.38 188 HIS A O 1
ATOM 1460 N N . PRO A 1 189 ? 4.392 5.524 8.490 1.00 96.69 189 PRO A N 1
ATOM 1461 C CA . PRO A 1 189 ? 5.583 5.488 9.344 1.00 96.69 189 PRO A CA 1
ATOM 1462 C C . PRO A 1 189 ? 6.387 4.189 9.215 1.00 96.69 189 PRO A C 1
ATOM 1464 O O . PRO A 1 189 ? 7.613 4.191 9.282 1.00 96.69 189 PRO A O 1
ATOM 1467 N N . SER A 1 190 ? 5.696 3.069 9.008 1.00 96.44 190 SER A N 1
ATOM 1468 C CA . SER A 1 190 ? 6.280 1.726 8.954 1.00 96.44 190 SER A CA 1
ATOM 1469 C C . SER A 1 190 ? 6.494 1.206 7.526 1.00 96.44 190 SER A C 1
ATOM 1471 O O . SER A 1 190 ? 7.247 0.253 7.333 1.00 96.44 190 SER A O 1
ATOM 1473 N N . PHE A 1 191 ? 5.879 1.822 6.507 1.00 97.56 191 PHE A N 1
ATOM 1474 C CA . PHE A 1 191 ? 5.786 1.220 5.170 1.00 97.56 191 PHE A CA 1
ATOM 1475 C C . PHE A 1 191 ? 7.147 1.080 4.474 1.00 97.56 191 PHE A C 1
ATOM 1477 O O . PHE A 1 191 ? 7.416 -0.012 3.974 1.00 97.56 191 PHE A O 1
ATOM 1484 N N . PRO A 1 192 ? 8.041 2.095 4.461 1.00 96.69 192 PRO A N 1
ATOM 1485 C CA . PRO A 1 192 ? 9.368 1.944 3.860 1.00 96.69 192 PRO A CA 1
ATOM 1486 C C . PRO A 1 192 ? 10.185 0.823 4.499 1.00 96.69 192 PRO A C 1
ATOM 1488 O O . PRO A 1 192 ? 10.785 0.023 3.790 1.00 96.69 192 PRO A O 1
ATOM 1491 N N . LYS A 1 193 ? 10.148 0.730 5.833 1.00 96.50 193 LYS A N 1
ATOM 1492 C CA . LYS A 1 193 ? 10.863 -0.298 6.592 1.00 96.50 193 LYS A CA 1
ATOM 1493 C C . LYS A 1 193 ? 10.325 -1.698 6.287 1.00 96.50 193 LYS A C 1
ATOM 1495 O O . LYS A 1 193 ? 11.101 -2.585 5.957 1.00 96.50 193 LYS A O 1
ATOM 1500 N N . LEU A 1 194 ? 9.005 -1.883 6.356 1.00 97.25 194 LEU A N 1
ATOM 1501 C CA . LEU A 1 194 ? 8.354 -3.165 6.059 1.00 97.25 194 LEU A CA 1
ATOM 1502 C C . LEU A 1 194 ? 8.597 -3.608 4.613 1.00 97.25 194 LEU A C 1
ATOM 1504 O O . LEU A 1 194 ? 8.724 -4.800 4.339 1.00 97.25 194 LEU A O 1
ATOM 1508 N N . LEU A 1 195 ? 8.644 -2.652 3.685 1.00 96.75 195 LEU A N 1
ATOM 1509 C CA . LEU A 1 195 ? 8.943 -2.914 2.286 1.00 96.75 195 LEU A CA 1
ATOM 1510 C C . LEU A 1 195 ? 10.378 -3.433 2.122 1.00 96.75 195 LEU A C 1
ATOM 1512 O O . LEU A 1 195 ? 10.556 -4.500 1.540 1.00 96.75 195 LEU A O 1
ATOM 1516 N N . ASP A 1 196 ? 11.362 -2.713 2.664 1.00 96.25 196 ASP A N 1
ATOM 1517 C CA . ASP A 1 196 ? 12.792 -3.052 2.609 1.00 96.25 196 ASP A CA 1
ATOM 1518 C C . ASP A 1 196 ? 13.065 -4.430 3.241 1.00 96.25 196 ASP A C 1
ATOM 1520 O O . ASP A 1 196 ? 13.485 -5.367 2.563 1.00 96.25 196 ASP A O 1
ATOM 1524 N N . GLU A 1 197 ? 12.640 -4.633 4.493 1.00 95.38 197 GLU A N 1
ATOM 1525 C CA . GLU A 1 197 ? 12.797 -5.912 5.203 1.00 95.38 197 GLU A CA 1
ATOM 1526 C C . GLU A 1 197 ? 12.153 -7.087 4.453 1.00 95.38 197 GLU A C 1
ATOM 1528 O O . GLU A 1 197 ? 12.615 -8.234 4.526 1.00 95.38 197 GLU A O 1
ATOM 1533 N N . LYS A 1 198 ? 11.049 -6.838 3.735 1.00 97.38 198 LYS A N 1
ATOM 1534 C CA . LYS A 1 198 ? 10.354 -7.907 3.025 1.00 97.38 198 LYS A CA 1
ATOM 1535 C C . LYS A 1 198 ? 10.985 -8.235 1.681 1.00 97.38 198 LYS A C 1
ATOM 1537 O O . LYS A 1 198 ? 10.938 -9.413 1.317 1.00 97.38 198 LYS A O 1
ATOM 1542 N N . ILE A 1 199 ? 11.556 -7.258 0.974 1.00 97.00 199 ILE A N 1
ATOM 1543 C CA . ILE A 1 199 ? 12.219 -7.452 -0.325 1.00 97.00 199 ILE A CA 1
ATOM 1544 C C . ILE A 1 199 ? 13.404 -8.420 -0.193 1.00 97.00 199 ILE A C 1
ATOM 1546 O O . ILE A 1 199 ? 13.583 -9.265 -1.073 1.00 97.00 199 ILE A O 1
ATOM 1550 N N . ASP A 1 200 ? 14.140 -8.372 0.918 1.00 91.69 200 ASP A N 1
ATOM 1551 C CA . ASP A 1 200 ? 15.315 -9.224 1.157 1.00 91.69 200 ASP A CA 1
ATOM 1552 C C . ASP A 1 200 ? 15.002 -10.729 1.126 1.00 91.69 200 ASP A C 1
ATOM 1554 O O . ASP A 1 200 ? 15.839 -11.540 0.739 1.00 91.69 200 ASP A O 1
ATOM 1558 N N . ASN A 1 201 ? 13.780 -11.130 1.491 1.00 91.88 201 ASN A N 1
ATOM 1559 C CA . ASN A 1 201 ? 13.408 -12.545 1.591 1.00 91.88 201 ASN A CA 1
ATOM 1560 C C . ASN A 1 201 ? 13.363 -13.282 0.230 1.00 91.88 201 ASN A C 1
ATOM 1562 O O . ASN A 1 201 ? 13.906 -14.382 0.123 1.00 91.88 201 ASN A O 1
ATOM 1566 N N . PRO A 1 202 ? 12.667 -12.762 -0.802 1.00 91.44 202 PRO A N 1
ATOM 1567 C CA . PRO A 1 202 ? 12.573 -13.401 -2.119 1.00 91.44 202 PRO A CA 1
ATOM 1568 C C . PRO A 1 202 ? 13.721 -13.090 -3.095 1.00 91.44 202 PRO A C 1
ATOM 1570 O O . PRO A 1 202 ? 13.733 -13.677 -4.185 1.00 91.44 202 PRO A O 1
ATOM 1573 N N . ILE A 1 203 ? 14.641 -12.167 -2.791 1.00 92.31 203 ILE A N 1
ATOM 1574 C CA . ILE A 1 203 ? 15.783 -11.881 -3.674 1.00 92.31 203 ILE A CA 1
ATOM 1575 C C . ILE A 1 203 ? 16.733 -13.090 -3.730 1.00 92.31 203 ILE A C 1
ATOM 1577 O O . ILE A 1 203 ? 16.958 -13.786 -2.744 1.00 92.31 203 ILE A O 1
ATOM 1581 N N . LYS A 1 204 ? 17.272 -13.376 -4.919 1.00 88.50 204 LYS A N 1
ATOM 1582 C CA . LYS A 1 204 ? 18.160 -14.517 -5.170 1.00 88.50 204 LYS A CA 1
ATOM 1583 C C . LYS A 1 204 ? 19.631 -14.108 -5.161 1.00 88.50 204 LYS A C 1
ATOM 1585 O O . LYS A 1 204 ? 20.004 -13.157 -5.836 1.00 88.50 204 LYS A O 1
ATOM 1590 N N . GLY A 1 205 ? 20.472 -14.939 -4.545 1.00 87.19 205 GLY A N 1
ATOM 1591 C CA . GLY A 1 205 ? 21.931 -14.800 -4.602 1.00 87.19 205 GLY A CA 1
ATOM 1592 C C . GLY A 1 205 ? 22.421 -13.505 -3.956 1.00 87.19 205 GLY A C 1
ATOM 1593 O O . GLY A 1 205 ? 21.850 -13.060 -2.970 1.00 87.19 205 GLY A O 1
ATOM 1594 N N . ASP A 1 206 ? 23.454 -12.906 -4.547 1.00 89.62 206 ASP A N 1
ATOM 1595 C CA . ASP A 1 206 ? 24.135 -11.717 -4.016 1.00 89.62 206 ASP A CA 1
ATOM 1596 C C . ASP A 1 206 ? 23.643 -10.421 -4.694 1.00 89.62 206 ASP A C 1
ATOM 1598 O O . ASP A 1 206 ? 24.437 -9.543 -5.037 1.00 89.62 206 ASP A O 1
ATOM 1602 N N . LEU A 1 207 ? 22.347 -10.333 -5.010 1.00 94.94 207 LEU A N 1
ATOM 1603 C CA . LEU A 1 207 ? 21.775 -9.113 -5.581 1.00 94.94 207 LEU A CA 1
ATOM 1604 C C . LEU A 1 207 ? 21.623 -8.059 -4.482 1.00 94.94 207 LEU A C 1
ATOM 1606 O O . LEU A 1 207 ? 20.980 -8.298 -3.465 1.00 94.94 207 LEU A O 1
ATOM 1610 N N . GLU A 1 208 ? 22.159 -6.873 -4.731 1.00 95.19 208 GLU A N 1
ATOM 1611 C CA . GLU A 1 208 ? 22.042 -5.713 -3.856 1.00 95.19 208 GLU A CA 1
ATOM 1612 C C . GLU A 1 208 ? 21.062 -4.692 -4.447 1.00 95.19 208 GLU A C 1
ATOM 1614 O O . GLU A 1 208 ? 20.940 -4.526 -5.669 1.00 95.19 208 GLU A O 1
ATOM 1619 N N . TYR A 1 209 ? 20.371 -3.959 -3.581 1.00 96.94 209 TYR A N 1
ATOM 1620 C CA . TYR A 1 209 ? 19.506 -2.862 -3.995 1.00 96.94 209 TYR A CA 1
ATOM 1621 C C . TYR A 1 209 ? 19.509 -1.732 -2.970 1.00 96.94 209 TYR A C 1
ATOM 1623 O O . TYR A 1 209 ? 20.029 -1.859 -1.865 1.00 96.94 209 TYR A O 1
ATOM 1631 N N . GLN A 1 210 ? 18.934 -0.603 -3.368 1.00 96.25 210 GLN A N 1
ATOM 1632 C CA . GLN A 1 210 ? 18.540 0.456 -2.446 1.00 96.25 210 GLN A CA 1
ATOM 1633 C C . GLN A 1 210 ? 17.206 1.049 -2.893 1.00 96.25 210 GLN A C 1
ATOM 1635 O O . GLN A 1 210 ? 16.957 1.192 -4.096 1.00 96.25 210 GLN A O 1
ATOM 1640 N N . LEU A 1 211 ? 16.374 1.437 -1.933 1.00 96.50 211 LEU A N 1
ATOM 1641 C CA . LEU A 1 211 ? 15.169 2.219 -2.186 1.00 96.50 211 LEU A CA 1
ATOM 1642 C C . LEU A 1 211 ? 15.497 3.708 -2.058 1.00 96.50 211 LEU A C 1
ATOM 1644 O O . LEU A 1 211 ? 16.056 4.150 -1.057 1.00 96.50 211 LEU A O 1
ATOM 1648 N N . MET A 1 212 ? 15.148 4.498 -3.070 1.00 94.38 212 MET A N 1
ATOM 1649 C CA . MET A 1 212 ? 15.419 5.933 -3.097 1.00 94.38 212 MET A CA 1
ATOM 1650 C C . MET A 1 212 ? 14.128 6.706 -3.327 1.00 94.38 212 MET A C 1
ATOM 1652 O O . MET A 1 212 ? 13.513 6.596 -4.388 1.00 94.38 212 MET A O 1
ATOM 1656 N N . LEU A 1 213 ? 13.737 7.520 -2.345 1.00 92.75 213 LEU A N 1
ATOM 1657 C CA . LEU A 1 213 ? 12.598 8.417 -2.493 1.00 92.75 213 LEU A CA 1
ATOM 1658 C C . LEU A 1 213 ? 12.901 9.481 -3.557 1.00 92.75 213 LEU A C 1
ATOM 1660 O O . LEU A 1 213 ? 13.927 10.159 -3.501 1.00 92.75 213 LEU A O 1
ATOM 1664 N N . SER A 1 214 ? 11.992 9.643 -4.513 1.00 88.50 214 SER A N 1
ATOM 1665 C CA . SER A 1 214 ? 12.070 10.669 -5.547 1.00 88.50 214 SER A CA 1
ATOM 1666 C C . SER A 1 214 ? 11.092 11.797 -5.238 1.00 88.50 214 SER A C 1
ATOM 1668 O O . SER A 1 214 ? 9.890 11.566 -5.198 1.00 88.50 214 SER A O 1
ATOM 1670 N N . GLU A 1 215 ? 11.584 13.019 -5.022 1.00 78.00 215 GLU A N 1
ATOM 1671 C CA . GLU A 1 215 ? 10.725 14.163 -4.674 1.00 78.00 215 GLU A CA 1
ATOM 1672 C C . GLU A 1 215 ? 9.914 14.699 -5.865 1.00 78.00 215 GLU A C 1
ATOM 1674 O O . GLU A 1 215 ? 8.777 15.125 -5.668 1.00 78.00 215 GLU A O 1
ATOM 1679 N N . ASP A 1 216 ? 10.481 14.634 -7.077 1.00 77.88 216 ASP A N 1
ATOM 1680 C CA . ASP A 1 216 ? 9.894 15.080 -8.353 1.00 77.88 216 ASP A CA 1
ATOM 1681 C C . ASP A 1 216 ? 10.378 14.173 -9.504 1.00 77.88 216 ASP A C 1
ATOM 1683 O O . ASP A 1 216 ? 11.092 14.584 -10.428 1.00 77.88 216 ASP A O 1
ATOM 1687 N N . GLY A 1 217 ? 10.074 12.879 -9.389 1.00 75.06 217 GLY A N 1
ATOM 1688 C CA . GLY A 1 217 ? 10.532 11.876 -10.352 1.00 75.06 217 GLY A CA 1
ATOM 1689 C C . GLY A 1 217 ? 9.898 12.042 -11.732 1.00 75.06 217 GLY A C 1
ATOM 1690 O O . GLY A 1 217 ? 10.575 11.886 -12.750 1.00 75.06 217 GLY A O 1
ATOM 1691 N N . SER A 1 218 ? 8.613 12.400 -11.782 1.00 80.00 218 SER A N 1
ATOM 1692 C CA . SER A 1 218 ? 7.849 12.501 -13.029 1.00 80.00 218 SER A CA 1
ATOM 1693 C C . SER A 1 218 ? 8.219 13.740 -13.850 1.00 80.00 218 SER A C 1
ATOM 1695 O O . SER A 1 218 ? 8.447 13.612 -15.055 1.00 80.00 218 SER A O 1
ATOM 1697 N N . GLY A 1 219 ? 8.365 14.913 -13.221 1.00 85.06 219 GLY A N 1
ATOM 1698 C CA . GLY A 1 219 ? 8.738 16.152 -13.908 1.00 85.06 219 GLY A CA 1
ATOM 1699 C C . GLY A 1 219 ? 10.155 16.091 -14.476 1.00 85.06 219 GLY A C 1
ATOM 1700 O O . GLY A 1 219 ? 10.372 16.281 -15.679 1.00 85.06 219 GLY A O 1
ATOM 1701 N N . ARG A 1 220 ? 11.131 15.745 -13.627 1.00 87.25 220 ARG A N 1
ATOM 1702 C CA . ARG A 1 220 ? 12.540 15.611 -14.040 1.00 87.25 220 ARG A CA 1
ATOM 1703 C C . ARG A 1 220 ? 12.743 14.459 -15.024 1.00 87.25 220 ARG A C 1
ATOM 1705 O O . ARG A 1 220 ? 13.493 14.609 -15.990 1.00 87.25 220 ARG A O 1
ATOM 1712 N N . GLY A 1 221 ? 12.057 13.336 -14.811 1.00 86.31 221 GLY A N 1
ATOM 1713 C CA . GLY A 1 221 ? 12.103 12.174 -15.697 1.00 86.31 221 GLY A CA 1
ATOM 1714 C C . GLY A 1 221 ? 11.589 12.491 -17.101 1.00 86.31 221 GLY A C 1
ATOM 1715 O O . GLY A 1 221 ? 12.271 12.192 -18.082 1.00 86.31 221 GLY A O 1
ATOM 1716 N N . ALA A 1 222 ? 10.442 13.168 -17.213 1.00 89.69 222 ALA A N 1
ATOM 1717 C CA . ALA A 1 222 ? 9.878 13.567 -18.502 1.00 89.69 222 ALA A CA 1
ATOM 1718 C C . ALA A 1 222 ? 10.816 14.504 -19.282 1.00 89.69 222 ALA A C 1
ATOM 1720 O O . ALA A 1 222 ? 11.040 14.303 -20.479 1.00 89.69 222 ALA A O 1
ATOM 1721 N N . ALA A 1 223 ? 11.422 15.486 -18.603 1.00 91.25 223 ALA A N 1
ATOM 1722 C CA . ALA A 1 223 ? 12.392 16.390 -19.219 1.00 91.25 223 ALA A CA 1
ATOM 1723 C C . ALA A 1 223 ? 13.636 15.644 -19.737 1.00 91.25 223 ALA A C 1
ATOM 1725 O O . ALA A 1 223 ? 14.105 15.916 -20.846 1.00 91.25 223 ALA A O 1
ATOM 1726 N N . LEU A 1 224 ? 14.146 14.669 -18.974 1.00 91.00 224 LEU A N 1
ATOM 1727 C CA . LEU A 1 224 ? 15.294 13.856 -19.379 1.00 91.00 224 LEU A CA 1
ATOM 1728 C C . LEU A 1 224 ? 14.970 12.984 -20.600 1.00 91.00 224 LEU A C 1
ATOM 1730 O O . LEU A 1 224 ? 15.756 12.945 -21.547 1.00 91.00 224 LEU A O 1
ATOM 1734 N N . VAL A 1 225 ? 13.802 12.332 -20.615 1.00 90.19 225 VAL A N 1
ATOM 1735 C CA . VAL A 1 225 ? 13.341 11.534 -21.764 1.00 90.19 225 VAL A CA 1
ATOM 1736 C C . VAL A 1 225 ? 13.212 12.410 -23.013 1.00 90.19 225 VAL A C 1
ATOM 1738 O O . VAL A 1 225 ? 13.706 12.028 -24.074 1.00 90.19 225 VAL A O 1
ATOM 1741 N N . ALA A 1 226 ? 12.633 13.609 -22.893 1.00 91.94 226 ALA A N 1
ATOM 1742 C CA . ALA A 1 226 ? 12.528 14.557 -24.003 1.00 91.94 226 ALA A CA 1
ATOM 1743 C C . ALA A 1 226 ? 13.907 15.001 -24.526 1.00 91.94 226 ALA A C 1
ATOM 1745 O O . ALA A 1 226 ? 14.124 15.058 -25.740 1.00 91.94 226 ALA A O 1
ATOM 1746 N N . ALA A 1 227 ? 14.861 15.264 -23.627 1.00 93.00 227 ALA A N 1
ATOM 1747 C CA . ALA A 1 227 ? 16.228 15.622 -23.995 1.00 93.00 227 ALA A CA 1
ATOM 1748 C C . ALA A 1 227 ? 16.946 14.479 -24.736 1.00 93.00 227 ALA A C 1
ATOM 1750 O O . ALA A 1 227 ? 17.588 14.717 -25.763 1.00 93.00 227 ALA A O 1
ATOM 1751 N N . VAL A 1 228 ? 16.800 13.234 -24.263 1.00 89.44 228 VAL A N 1
ATOM 1752 C CA . VAL A 1 228 ? 17.361 12.043 -24.925 1.00 89.44 228 VAL A CA 1
ATOM 1753 C C . VAL A 1 228 ? 16.718 11.828 -26.295 1.00 89.44 228 VAL A C 1
ATOM 1755 O O . VAL A 1 228 ? 17.442 11.647 -27.272 1.00 89.44 228 VAL A O 1
ATOM 1758 N N . ALA A 1 229 ? 15.390 11.920 -26.402 1.00 88.25 229 ALA A N 1
ATOM 1759 C CA . ALA A 1 229 ? 14.680 11.777 -27.672 1.00 88.25 229 ALA A CA 1
ATOM 1760 C C . ALA A 1 229 ? 15.118 12.835 -28.701 1.00 88.25 229 ALA A C 1
ATOM 1762 O O . ALA A 1 229 ? 15.358 12.509 -29.864 1.00 88.25 229 ALA A O 1
ATOM 1763 N N . SER A 1 230 ? 15.288 14.089 -28.268 1.00 91.06 230 SER A N 1
ATOM 1764 C CA . SER A 1 230 ? 15.800 15.179 -29.109 1.00 91.06 230 SER A CA 1
ATOM 1765 C C . SER A 1 230 ? 17.229 14.908 -29.599 1.00 91.06 230 SER A C 1
ATOM 1767 O O . SER A 1 230 ? 17.528 15.073 -30.784 1.00 91.06 230 SER A O 1
ATOM 1769 N N . ARG A 1 231 ? 18.108 14.411 -28.715 1.00 89.38 231 ARG A N 1
ATOM 1770 C CA . ARG A 1 231 ? 19.478 14.023 -29.081 1.00 89.38 231 ARG A CA 1
ATOM 1771 C C . ARG A 1 231 ? 19.493 12.899 -30.121 1.00 89.38 231 ARG A C 1
ATOM 1773 O O . ARG A 1 231 ? 20.187 13.038 -31.124 1.00 89.38 231 ARG A O 1
ATOM 1780 N N . VAL A 1 232 ? 18.710 11.838 -29.907 1.00 85.62 232 VAL A N 1
ATOM 1781 C CA . VAL A 1 232 ? 18.640 10.675 -30.810 1.00 85.62 232 VAL A CA 1
ATOM 1782 C C . VAL A 1 232 ? 18.118 11.072 -32.194 1.00 85.62 232 VAL A C 1
ATOM 1784 O O . VAL A 1 232 ? 18.702 10.667 -33.196 1.00 85.62 232 VAL A O 1
ATOM 1787 N N . LYS A 1 233 ? 17.081 11.921 -32.277 1.00 84.94 233 LYS A N 1
ATOM 1788 C CA . LYS A 1 233 ? 16.599 12.461 -33.564 1.00 84.94 233 LYS A CA 1
ATOM 1789 C C . LYS A 1 233 ? 17.695 13.210 -34.319 1.00 84.94 233 LYS A C 1
ATOM 1791 O O . LYS A 1 233 ? 17.915 12.963 -35.504 1.00 84.94 233 LYS A O 1
ATOM 1796 N N . ARG A 1 234 ? 18.437 14.073 -33.613 1.00 86.31 234 ARG A N 1
ATOM 1797 C CA . ARG A 1 234 ? 19.548 14.838 -34.194 1.00 86.31 234 ARG A CA 1
ATOM 1798 C C . ARG A 1 234 ? 20.660 13.929 -34.724 1.00 86.31 234 ARG A C 1
ATOM 1800 O O . ARG A 1 234 ? 21.197 14.204 -35.791 1.00 86.31 234 ARG A O 1
ATOM 1807 N N . GLU A 1 235 ? 21.001 12.869 -33.997 1.00 83.25 235 GLU A N 1
ATOM 1808 C CA . GLU A 1 235 ? 22.018 11.886 -34.405 1.00 83.25 235 GLU A CA 1
ATOM 1809 C C . GLU A 1 235 ? 21.579 11.056 -35.624 1.00 83.25 235 GLU A C 1
ATOM 1811 O O . GLU A 1 235 ? 22.417 10.708 -36.452 1.00 83.25 235 GLU A O 1
ATOM 1816 N N . ARG A 1 236 ? 20.272 10.810 -35.786 1.00 79.50 236 ARG A N 1
ATOM 1817 C CA . ARG A 1 236 ? 19.686 10.109 -36.946 1.00 79.50 236 ARG A CA 1
ATOM 1818 C C . ARG A 1 236 ? 19.447 11.002 -38.170 1.00 79.50 236 ARG A C 1
ATOM 1820 O O . ARG A 1 236 ? 19.049 10.504 -39.217 1.00 79.50 236 ARG A O 1
ATOM 1827 N N . GLY A 1 237 ? 19.693 12.310 -38.067 1.00 75.00 237 GLY A N 1
ATOM 1828 C CA . GLY A 1 237 ? 19.454 13.260 -39.160 1.00 75.00 237 GLY A CA 1
ATOM 1829 C C . GLY A 1 237 ? 17.970 13.515 -39.459 1.00 75.00 237 GLY A C 1
ATOM 1830 O O . GLY A 1 237 ? 17.644 14.112 -40.485 1.00 75.00 237 GLY A O 1
ATOM 1831 N N . GLU A 1 238 ? 17.077 13.090 -38.566 1.00 62.94 238 GLU A N 1
ATOM 1832 C CA . GLU A 1 238 ? 15.640 13.342 -38.642 1.00 62.94 238 GLU A CA 1
ATOM 1833 C C . GLU A 1 238 ? 15.370 14.748 -38.080 1.00 62.94 238 GLU A C 1
ATOM 1835 O O . GLU A 1 238 ? 15.651 15.017 -36.909 1.00 62.94 238 GLU A O 1
ATOM 1840 N N . LYS A 1 239 ? 14.899 15.671 -38.932 1.00 49.44 239 LYS A N 1
ATOM 1841 C CA . LYS A 1 239 ? 14.522 17.037 -38.526 1.00 49.44 239 LYS A CA 1
ATOM 1842 C C . LYS A 1 239 ? 13.203 17.061 -37.762 1.00 49.44 239 LYS A C 1
ATOM 1844 O O . LYS A 1 239 ? 12.255 16.377 -38.206 1.00 49.44 239 LYS A O 1
#

Mean predicted aligned error: 4.94 Å

Nearest PDB structures (foldseek):
  3vev-assembly1_A  TM=9.148E-01  e=1.870E-15  Homo sapiens
  6e0i-assembly1_A  TM=8.906E-01  e=7.778E-16  Homo sapiens
  4ixc-assembly1_A  TM=8.947E-01  e=9.452E-16  Homo sapiens
  4dch-assembly1_A  TM=8.514E-01  e=6.970E-15  Homo sapiens
  4isf-assembly1_A  TM=8.474E-01  e=5.203E-15  Homo sapiens

Secondary structure (DSSP, 8-state):
-EEGGG-GGGTTTS-TTSSS-SEE-----GGGTTTTTTTTTT--HHHHHHHHHSSSTTSSHHHHHHSTTTHHHHHHHHHHHHHHTTSSGGG--TTTTSTTSS-HHHHHHHHHHHHH-TT---HHHHHHHHHHT--S--HHHHHHHHHHHHHHHHHHHHHHHHHHHHHHHHHT-SEEEEEE--HHHHH-SSHHHHHHHHHTTT--TT-EEEEEE-SSHHHHHHHHHHHHHHHHHHHTT--

Radius of gyration: 22.07 Å; Cα contacts (8 Å, |Δi|>4): 292; chains: 1; bounding box: 48×35×66 Å

InterPro domains:
  IPR001312 Hexokinase [PS51748] (1-227)
  IPR001312 Hexokinase [PTHR19443] (1-234)
  IPR022673 Hexokinase, C-terminal [PF03727] (1-228)
  IPR043129 ATPase, nucleotide binding domain [SSF53067] (1-235)

pLDDT: mean 93.47, std 6.43, range [49.44, 98.81]

Sequence (239 aa):
MEKIERCSKLEGVVDINDGGPDEMIINTEWGAFGDDGAMDSIRTRFDEEVDRGSINPGKQLFEKMISGMYMGEIVRVVLERLAREGLLFNGEYEAISVPGSFPTKFVSEIESDVLEDEDRSFQKTFQILEDIGVENVSAMDCANVAYVCSLVSTRAAHMTAAGIAMLLNRMNKKYVTVGVDGSVYRFHPSFPKLLDEKIDNPIKGDLEYQLMLSEDGSGRGAALVAAVASRVKRERGEK

Solvent-accessible surface area (backbone atoms only — not comparable to full-atom values): 13507 Å² total; per-residue (Å²): 109,46,49,50,95,74,36,74,93,41,66,90,73,58,70,88,82,72,78,65,81,62,59,41,84,75,86,75,72,61,34,44,44,41,52,86,54,81,41,60,93,76,57,47,74,51,56,52,49,51,33,65,74,42,101,52,55,77,48,36,50,40,36,51,59,52,33,59,88,30,48,16,45,42,44,32,52,52,52,27,51,36,6,68,71,53,75,27,47,88,38,61,29,73,46,56,60,42,87,70,64,40,48,34,67,55,46,26,52,32,54,39,42,65,74,70,38,91,82,65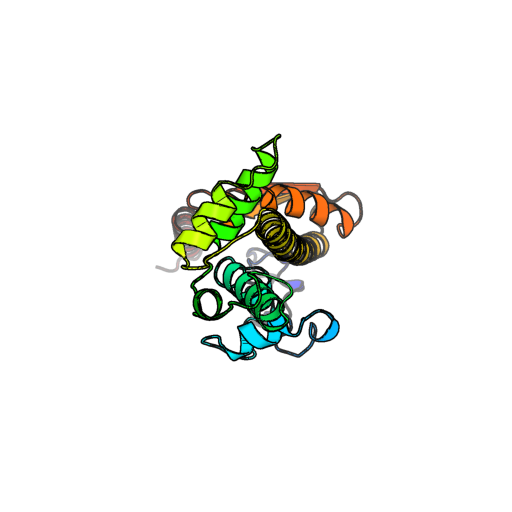,76,49,63,58,40,51,52,54,39,47,74,52,57,48,64,87,72,46,74,66,44,36,53,51,53,43,49,48,36,53,54,52,52,50,49,18,21,41,55,51,14,54,54,51,22,51,51,50,55,70,59,67,48,63,67,43,79,43,79,40,76,54,68,51,62,73,62,26,77,57,38,54,58,48,21,54,68,41,25,65,70,74,45,61,87,84,60,42,71,45,83,39,82,41,94,58,54,66,66,57,47,52,54,51,52,52,52,50,53,53,50,52,34,59,76,70,70,53,129